Protein AF-0000000083110246 (afdb_homodimer)

Secondary structure (DSSP, 8-state):
--HHHHHHHHHHHHHHTSPPP---S-HHHHIIIIIIIIIITT-SSS-HHHHHHHHHHHHHHHT-HHHHHHHHHHHHHTTSS-HHHHHHHHHHHHHHH-HHHHHHHHHHHHHHHHHHHHHHHTT----HHHHHHHHHHHHTTS--/--HHHHHHHHHHHHHHTSPPP---S-HHHHIIIIIIIIIITT-SSS-HHHHHHHHHHHHHHHT-HHHHHHHHHHHHHTTSS-HHHHHHHHHHHHHHH-HHHHHHHHHHHHHHHHHHHHHHHTT----HHHHHHHHHHHHTTS--

Radius of gyration: 20.62 Å; Cα contacts (8 Å, |Δi|>4): 348; chains: 2; bounding box: 47×60×45 Å

Solvent-accessible surface area (backbone atoms only — not comparable to full-atom values): 15568 Å² total; per-residue (Å²): 130,56,69,53,49,51,46,2,49,53,40,44,22,61,63,53,61,50,83,69,84,90,69,80,87,46,68,64,48,43,44,44,33,35,44,48,22,32,44,56,71,59,42,80,81,60,52,73,56,56,51,48,48,38,49,49,37,46,32,36,71,73,63,40,57,70,61,40,34,55,50,50,49,12,31,46,72,65,65,64,44,50,73,68,40,52,48,49,48,19,58,57,40,21,78,77,64,33,62,72,37,14,48,48,45,40,49,32,51,50,52,46,52,50,53,51,50,54,30,49,74,68,73,39,70,81,60,60,66,61,50,44,50,54,53,46,46,70,64,39,88,63,78,120,130,56,69,53,48,51,47,2,49,52,40,43,20,62,62,52,62,49,84,69,84,88,69,82,87,46,68,64,48,42,44,43,32,35,44,48,22,32,45,55,70,58,42,80,82,60,53,72,55,56,52,50,48,40,50,51,36,47,32,36,71,73,61,39,56,69,61,37,33,55,52,49,48,10,32,47,72,66,66,65,42,48,73,68,39,52,49,48,47,19,58,56,40,22,78,76,64,33,61,73,37,14,49,48,46,39,49,33,51,50,53,44,50,50,53,51,51,54,30,50,73,69,72,39,69,82,61,59,66,63,52,43,50,54,54,46,48,69,63,38,88,63,80,122

Sequence (288 aa):
MDELRRKGLEKMNEVYGWEMPNTEGDPYFDLTVDHLFGTIWSRPGLSMRDKRIMTLTAVTAVGNRDLAEIQINAALLNGELTETELKEMAVFLTHYLGFPLGSALNGAVDAVVAKRRKAAAKNAGEDKKANVEAALKMHSGGDRMDELRRKGLEKMNEVYGWEMPNTEGDPYFDLTVDHLFGTIWSRPGLSMRDKRIMTLTAVTAVGNRDLAEIQINAALLNGELTETELKEMAVFLTHYLGFPLGSALNGAVDAVVAKRRKAAAKNAGEDKKANVEAALKMHSGGDR

Organism: NCBI:txid185642

Foldseek 3Di:
DDPLLVQLQVQVCLQQVAHADDDPDPVLVCCNRRPVRSPVVPDDDDDSLRVLLVVLLVCLLVQPLLVLLSNLLSCVNNVSDDLVRQLVSLVVSCVVRNDVSSVSSNVSSVVNVVVCVVCVVVVHDDPNVVSNVSVCCVSPVNDD/DDPLLVQLQVQVCLQQVAHADDDPDPVLVCCNRRPVRSPVVPDDDDDSLRVLLVVLLVCLLVQPLLVLLSNLLSCVNNVSDDLVRQLVSLVVSCVVRNDVSSVSSNVSSVVNVVVCVVCVVVVHDDPNVVSNVSVCCVSPPNDD

InterPro domains:
  IPR003779 Alkyl hydroperoxide reductase AhpD/CMD-like [PF02627] (28-102)
  IPR029032 AhpD-like [G3DSA:1.20.1290.10] (3-121)
  IPR029032 AhpD-like [SSF69118] (3-112)
  IPR052512 4-carboxymuconolactone decarboxylase/NDH-1 regulator [PTHR33570] (2-120)

Structure (m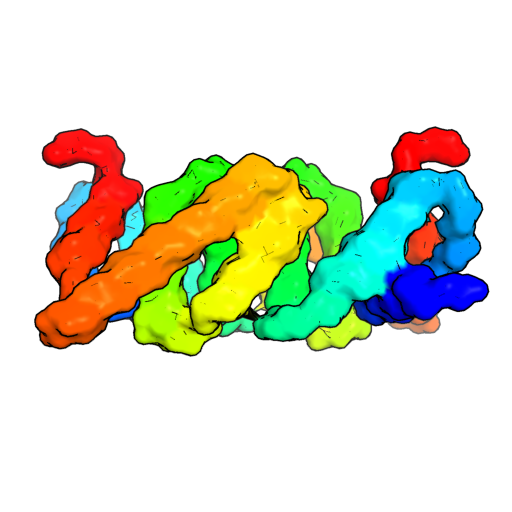mCIF, N/CA/C/O backbone):
data_AF-0000000083110246-model_v1
#
loop_
_entity.id
_entity.type
_entity.pdbx_description
1 polymer '4-carboxymuconolactone decarboxylase'
#
loop_
_atom_site.group_PDB
_atom_site.id
_atom_site.type_symbol
_atom_site.label_atom_id
_atom_site.label_alt_id
_atom_site.label_comp_id
_atom_site.label_asym_id
_atom_site.label_entity_id
_atom_site.label_seq_id
_atom_site.pdbx_PDB_ins_code
_atom_site.Cartn_x
_atom_site.Cartn_y
_atom_site.Cartn_z
_atom_site.occupancy
_atom_site.B_iso_or_equiv
_atom_site.auth_seq_id
_atom_site.auth_comp_id
_atom_site.auth_asym_id
_atom_site.auth_atom_id
_atom_site.pdbx_PDB_model_num
ATOM 1 N N . MET A 1 1 ? 15.859 28.078 11.945 1 82.5 1 MET A N 1
ATOM 2 C CA . MET A 1 1 ? 15.359 26.719 11.711 1 82.5 1 MET A CA 1
ATOM 3 C C . MET A 1 1 ? 16.375 25.891 10.922 1 82.5 1 MET A C 1
ATOM 5 O O . MET A 1 1 ? 16.969 26.375 9.961 1 82.5 1 MET A O 1
ATOM 9 N N . ASP A 1 2 ? 16.719 24.75 11.477 1 89.94 2 ASP A N 1
ATOM 10 C CA . ASP A 1 2 ? 17.703 23.922 10.781 1 89.94 2 ASP A CA 1
ATOM 11 C C . ASP A 1 2 ? 17.125 23.391 9.469 1 89.94 2 ASP A C 1
ATOM 13 O O . ASP A 1 2 ? 15.914 23.391 9.266 1 89.94 2 ASP A O 1
ATOM 17 N N . GLU A 1 3 ? 18 23.156 8.57 1 96.19 3 GLU A N 1
ATOM 18 C CA . GLU A 1 3 ? 17.641 22.75 7.215 1 96.19 3 GLU A CA 1
ATOM 19 C C . GLU A 1 3 ? 16.75 21.516 7.227 1 96.19 3 GLU A C 1
ATOM 21 O O . GLU A 1 3 ? 15.82 21.406 6.418 1 96.19 3 GLU A O 1
ATOM 26 N N . LEU A 1 4 ? 17.031 20.578 8.055 1 97.06 4 LEU A N 1
ATOM 27 C CA . LEU A 1 4 ? 16.234 19.375 8.156 1 97.06 4 LEU A CA 1
ATOM 28 C C . LEU A 1 4 ? 14.805 19.719 8.586 1 97.06 4 LEU A C 1
ATOM 30 O O . LEU A 1 4 ? 13.844 19.141 8.07 1 97.06 4 LEU A O 1
ATOM 34 N N . ARG A 1 5 ? 14.656 20.594 9.562 1 96.94 5 ARG A N 1
ATOM 35 C CA . ARG A 1 5 ? 13.352 21.062 10.023 1 96.94 5 ARG A CA 1
ATOM 36 C C . ARG A 1 5 ? 12.578 21.719 8.883 1 96.94 5 ARG A C 1
ATOM 38 O O . ARG A 1 5 ? 11.391 21.453 8.688 1 96.94 5 ARG A O 1
ATOM 45 N N . ARG A 1 6 ? 13.234 22.562 8.172 1 96.94 6 ARG A N 1
ATOM 46 C CA . ARG A 1 6 ? 12.609 23.25 7.047 1 96.94 6 ARG A CA 1
ATOM 47 C C . ARG A 1 6 ? 12.141 22.25 5.996 1 96.94 6 ARG A C 1
ATOM 49 O O . ARG A 1 6 ? 11.008 22.312 5.516 1 96.94 6 ARG A O 1
ATOM 56 N N . LYS A 1 7 ? 13 21.344 5.68 1 97.88 7 LYS A N 1
ATOM 57 C CA . LYS A 1 7 ? 12.68 20.297 4.707 1 97.88 7 LYS A CA 1
ATOM 58 C C . LYS A 1 7 ? 11.508 19.453 5.188 1 97.88 7 LYS A C 1
ATOM 60 O O . LYS A 1 7 ? 10.625 19.094 4.402 1 97.88 7 LYS A O 1
ATOM 65 N N . GLY A 1 8 ? 11.555 19.172 6.434 1 98.06 8 GLY A N 1
ATOM 66 C CA . GLY A 1 8 ? 10.492 18.375 7.023 1 98.06 8 GLY A CA 1
ATOM 67 C C . GLY A 1 8 ? 9.141 19.047 6.977 1 98.06 8 GLY A C 1
ATOM 68 O O . GLY A 1 8 ? 8.133 18.422 6.625 1 98.06 8 GLY A O 1
ATOM 69 N N . LEU A 1 9 ? 9.141 20.266 7.312 1 97.12 9 LEU A N 1
ATOM 70 C CA . LEU A 1 9 ? 7.891 21.031 7.277 1 97.12 9 LEU A CA 1
ATOM 71 C C . LEU A 1 9 ? 7.379 21.156 5.848 1 97.12 9 LEU A C 1
ATOM 73 O O . LEU A 1 9 ? 6.176 21.062 5.605 1 97.12 9 LEU A O 1
ATOM 77 N N . GLU A 1 10 ? 8.242 21.453 4.934 1 97.81 10 GLU A N 1
ATOM 78 C CA . GLU A 1 10 ? 7.859 21.562 3.529 1 97.81 10 GLU A CA 1
ATOM 79 C C . GLU A 1 10 ? 7.246 20.25 3.025 1 97.81 10 GLU A C 1
ATOM 81 O O . GLU A 1 10 ? 6.215 20.266 2.352 1 97.81 10 GLU A O 1
ATOM 86 N N . LYS A 1 11 ? 7.867 19.156 3.365 1 98.44 11 LYS A N 1
ATOM 87 C CA . LYS A 1 11 ? 7.359 17.859 2.936 1 98.44 11 LYS A CA 1
ATOM 88 C C . LYS A 1 11 ? 6.035 17.531 3.615 1 98.44 11 LYS A C 1
ATOM 90 O O . LYS A 1 11 ? 5.117 17.016 2.979 1 98.44 11 LYS A O 1
ATOM 95 N N . MET A 1 12 ? 6 17.828 4.863 1 97.62 12 MET A N 1
ATOM 96 C CA . MET A 1 12 ? 4.75 17.625 5.59 1 97.62 12 MET A CA 1
ATOM 97 C C . MET A 1 12 ? 3.609 18.391 4.941 1 97.62 12 MET A C 1
ATOM 99 O O . MET A 1 12 ? 2.521 17.859 4.73 1 97.62 12 MET A O 1
ATOM 103 N N . ASN A 1 13 ? 3.854 19.609 4.59 1 97.06 13 ASN A N 1
ATOM 104 C CA . ASN A 1 13 ? 2.859 20.438 3.912 1 97.06 13 ASN A CA 1
ATOM 105 C C . ASN A 1 13 ? 2.479 19.859 2.555 1 97.06 13 ASN A C 1
ATOM 107 O O . ASN A 1 13 ? 1.307 19.875 2.172 1 97.06 13 ASN A O 1
ATOM 111 N N . GLU A 1 14 ? 3.436 19.359 1.896 1 97.5 14 GLU A N 1
ATOM 112 C CA . GLU A 1 14 ? 3.184 18.719 0.608 1 97.5 14 GLU A CA 1
ATOM 113 C C . GLU A 1 14 ? 2.299 17.484 0.768 1 97.5 14 GLU A C 1
ATOM 115 O O . GLU A 1 14 ? 1.339 17.312 0.015 1 97.5 14 GLU A O 1
ATOM 120 N N . VAL A 1 15 ? 2.592 16.656 1.723 1 97.88 15 VAL A N 1
ATOM 121 C CA . VAL A 1 15 ? 1.885 15.398 1.942 1 97.88 15 VAL A CA 1
ATOM 122 C C . VAL A 1 15 ? 0.438 15.68 2.342 1 97.88 15 VAL A C 1
ATOM 124 O O . VAL A 1 15 ? -0.488 15.031 1.849 1 97.88 15 VAL A O 1
ATOM 127 N N . TYR A 1 16 ? 0.22 16.609 3.154 1 96 16 TYR A N 1
ATOM 128 C CA . TYR A 1 16 ? -1.124 16.891 3.646 1 96 16 TYR A CA 1
ATOM 129 C C . TYR A 1 16 ? -1.876 17.812 2.688 1 96 16 TYR A C 1
ATOM 131 O O . TYR A 1 16 ? -3.102 17.719 2.576 1 96 16 TYR A O 1
ATOM 139 N N . GLY A 1 17 ? -1.114 18.75 1.975 1 93.25 17 GLY A N 1
ATOM 140 C CA . GLY A 1 17 ? -1.747 19.688 1.056 1 93.25 17 GLY A CA 1
ATOM 141 C C . GLY A 1 17 ? -2.145 20.984 1.713 1 93.25 17 GLY A C 1
ATOM 142 O O . GLY A 1 17 ? -2.902 21.766 1.138 1 93.25 17 GLY A O 1
ATOM 143 N N . TRP A 1 18 ? -1.83 21.234 2.973 1 90.88 18 TRP A N 1
ATOM 144 C CA . TRP A 1 18 ? -2.051 22.469 3.705 1 90.88 18 TRP A CA 1
ATOM 145 C C . TRP A 1 18 ? -0.864 22.781 4.609 1 90.88 18 TRP A C 1
ATOM 147 O O . TRP A 1 18 ? 0.002 21.938 4.828 1 90.88 18 TRP A O 1
ATOM 157 N N . GLU A 1 19 ? -0.854 23.984 5.121 1 92.44 19 GLU A N 1
ATOM 158 C CA . GLU A 1 19 ? 0.287 24.438 5.906 1 92.44 19 GLU A CA 1
ATOM 159 C C . GLU A 1 19 ? 0.132 24.078 7.379 1 92.44 19 GLU A C 1
ATOM 161 O O . GLU A 1 19 ? -0.849 24.453 8.023 1 92.44 19 GLU A O 1
ATOM 166 N N . MET A 1 20 ? 1.182 23.375 7.844 1 91.19 20 MET A N 1
ATOM 167 C CA . MET A 1 20 ? 1.23 23 9.258 1 91.19 20 MET A CA 1
ATOM 168 C C . MET A 1 20 ? 2.061 24.016 10.055 1 91.19 20 MET A C 1
ATOM 170 O O . MET A 1 20 ? 3.088 24.484 9.57 1 91.19 20 MET A O 1
ATOM 174 N N . PRO A 1 21 ? 1.562 24.312 11.25 1 90.62 21 PRO A N 1
ATOM 175 C CA . PRO A 1 21 ? 2.4 25.172 12.086 1 90.62 21 PRO A CA 1
ATOM 176 C C . PRO A 1 21 ? 3.676 24.484 12.555 1 90.62 21 PRO A C 1
ATOM 178 O O . PRO A 1 21 ? 3.695 23.25 12.711 1 90.62 21 PRO A O 1
ATOM 181 N N . ASN A 1 22 ? 4.73 25.312 12.711 1 91.69 22 ASN A N 1
ATOM 182 C CA . ASN A 1 22 ? 5.965 24.766 13.273 1 91.69 22 ASN A CA 1
ATOM 183 C C . ASN A 1 22 ? 5.953 24.812 14.797 1 91.69 22 ASN A C 1
ATOM 185 O O . ASN A 1 22 ? 5.98 25.906 15.391 1 91.69 22 ASN A O 1
ATOM 189 N N . THR A 1 23 ? 5.777 23.797 15.469 1 85.62 23 THR A N 1
ATOM 190 C CA . THR A 1 23 ? 5.906 23.672 16.922 1 85.62 23 THR A CA 1
ATOM 191 C C . THR A 1 23 ? 7.215 22.984 17.297 1 85.62 23 THR A C 1
ATOM 193 O O . THR A 1 23 ? 7.488 21.875 16.828 1 85.62 23 THR A O 1
ATOM 196 N N . GLU A 1 24 ? 8.008 23.656 17.969 1 88.44 24 GLU A N 1
ATOM 197 C CA . GLU A 1 24 ? 9.289 23.078 18.375 1 88.44 24 GLU A CA 1
ATOM 198 C C . GLU A 1 24 ? 9.305 22.766 19.875 1 88.44 24 GLU A C 1
ATOM 200 O O . GLU A 1 24 ? 8.602 23.422 20.656 1 88.44 24 GLU A O 1
ATOM 205 N N . GLY A 1 25 ? 10.102 21.703 20.219 1 89 25 GLY A N 1
ATOM 206 C CA . GLY A 1 25 ? 10.297 21.391 21.625 1 89 25 GLY A CA 1
ATOM 207 C C . GLY A 1 25 ? 9.508 20.172 22.062 1 89 25 GLY A C 1
ATOM 208 O O . GLY A 1 25 ? 9.789 19.594 23.125 1 89 25 GLY A O 1
ATOM 209 N N . ASP A 1 26 ? 8.5 19.766 21.359 1 91 26 ASP A N 1
ATOM 210 C CA . ASP A 1 26 ? 7.836 18.484 21.594 1 91 26 ASP A CA 1
ATOM 211 C C . ASP A 1 26 ? 8.578 17.344 20.906 1 91 26 ASP A C 1
ATOM 213 O O . ASP A 1 26 ? 8.664 17.297 19.688 1 91 26 ASP A O 1
ATOM 217 N N . PRO A 1 27 ? 9.086 16.422 21.656 1 94.12 27 PRO A N 1
ATOM 218 C CA . PRO A 1 27 ? 9.953 15.406 21.062 1 94.12 27 PRO A CA 1
ATOM 219 C C . PRO A 1 27 ? 9.258 14.578 19.984 1 94.12 27 PRO A C 1
ATOM 221 O O . PRO A 1 27 ? 9.883 14.18 19 1 94.12 27 PRO A O 1
ATOM 224 N N . TYR A 1 28 ? 8.031 14.289 20.234 1 94.31 28 TYR A N 1
ATOM 225 C CA . TYR A 1 28 ? 7.316 13.484 19.25 1 94.31 28 TYR A CA 1
ATOM 226 C C . TYR A 1 28 ? 7.074 14.273 17.969 1 94.31 28 TYR A C 1
ATOM 228 O O . TYR A 1 28 ? 7.23 13.742 16.859 1 94.31 28 TYR A O 1
ATOM 236 N N . PHE A 1 29 ? 6.645 15.469 18.078 1 93.62 29 PHE A N 1
ATOM 237 C CA . PHE A 1 29 ? 6.449 16.297 16.891 1 93.62 29 PHE A CA 1
ATOM 238 C C . PHE A 1 29 ? 7.773 16.547 16.172 1 93.62 29 PHE A C 1
ATOM 240 O O . PHE A 1 29 ? 7.828 16.547 14.945 1 93.62 29 PHE A O 1
ATOM 247 N N . ASP A 1 30 ? 8.805 16.703 16.953 1 94.88 30 ASP A N 1
ATOM 248 C CA . ASP A 1 30 ? 10.125 16.875 16.375 1 94.88 30 ASP A CA 1
ATOM 249 C C . ASP A 1 30 ? 10.523 15.656 15.555 1 94.88 30 ASP A C 1
ATOM 251 O O . ASP A 1 30 ? 11.023 15.781 14.43 1 94.88 30 ASP A O 1
ATOM 255 N N . LEU A 1 31 ? 10.273 14.555 16.125 1 96.38 31 LEU A N 1
ATOM 256 C CA . LEU A 1 31 ? 10.547 13.297 15.43 1 96.38 31 LEU A CA 1
ATOM 257 C C . LEU A 1 31 ? 9.719 13.203 14.156 1 96.38 31 LEU A C 1
ATOM 259 O O . LEU A 1 31 ? 10.219 12.773 13.109 1 96.38 31 LEU A O 1
ATOM 263 N N . THR A 1 32 ? 8.492 13.57 14.227 1 96.81 32 THR A N 1
ATOM 264 C CA . THR A 1 32 ? 7.582 13.508 13.094 1 96.81 32 THR A CA 1
ATOM 265 C C . THR A 1 32 ? 8.07 14.391 11.953 1 96.81 32 THR A C 1
ATOM 267 O O . THR A 1 32 ? 8.25 13.922 10.828 1 96.81 32 THR A O 1
ATOM 270 N N . VAL A 1 33 ? 8.359 15.609 12.258 1 96.88 33 VAL A N 1
ATOM 271 C CA . VAL A 1 33 ? 8.711 16.562 11.211 1 96.88 33 VAL A CA 1
ATOM 272 C C . VAL A 1 33 ? 10.109 16.25 10.672 1 96.88 33 VAL A C 1
ATOM 274 O O . VAL A 1 33 ? 10.289 16.078 9.469 1 96.88 33 VAL A O 1
ATOM 277 N N . ASP A 1 34 ? 11.031 16.109 11.57 1 97.62 34 ASP A N 1
ATOM 278 C CA . ASP A 1 34 ? 12.422 16 11.148 1 97.62 34 ASP A CA 1
ATOM 279 C C . ASP A 1 34 ? 12.695 14.641 10.516 1 97.62 34 ASP A C 1
ATOM 281 O O . ASP A 1 34 ? 13.266 14.562 9.43 1 97.62 34 ASP A O 1
ATOM 285 N N . HIS A 1 35 ? 12.258 13.656 11.18 1 98.19 35 HIS A N 1
ATOM 286 C CA . HIS A 1 35 ? 12.609 12.312 10.719 1 98.19 35 HIS A CA 1
ATOM 287 C C . HIS A 1 35 ? 11.57 11.781 9.742 1 98.19 35 HIS A C 1
ATOM 289 O O . HIS A 1 35 ? 11.891 11.453 8.602 1 98.19 35 HIS A O 1
ATOM 295 N N . LEU A 1 36 ? 10.336 11.672 10.125 1 98.38 36 LEU A N 1
ATOM 296 C CA . LEU A 1 36 ? 9.328 11.031 9.281 1 98.38 36 LEU A CA 1
ATOM 297 C C . LEU A 1 36 ? 9.164 11.789 7.961 1 98.38 36 LEU A C 1
ATOM 299 O O . LEU A 1 36 ? 9.242 11.188 6.887 1 98.38 36 LEU A O 1
ATOM 303 N N . PHE A 1 37 ? 9.016 13.086 8.086 1 98.38 37 PHE A N 1
ATOM 304 C CA . PHE A 1 37 ? 8.781 13.828 6.852 1 98.38 37 PHE A CA 1
ATOM 305 C C . PHE A 1 37 ? 10.094 14.297 6.242 1 98.38 37 PHE A C 1
ATOM 307 O O . PHE A 1 37 ? 10.305 14.18 5.035 1 98.38 37 PHE A O 1
ATOM 314 N N . GLY A 1 38 ? 11.008 14.805 7.027 1 98.44 38 GLY A N 1
ATOM 315 C CA . GLY A 1 38 ? 12.25 15.359 6.523 1 98.44 38 GLY A CA 1
ATOM 316 C C . GLY A 1 38 ? 13.18 14.312 5.941 1 98.44 38 GLY A C 1
ATOM 317 O O . GLY A 1 38 ? 13.961 14.602 5.031 1 98.44 38 GLY A O 1
ATOM 318 N N . THR A 1 39 ? 13.086 13.102 6.445 1 98.56 39 THR A N 1
ATOM 319 C CA . THR A 1 39 ? 14.008 12.055 6.008 1 98.56 39 THR A CA 1
ATOM 320 C C . THR A 1 39 ? 13.258 10.961 5.246 1 98.56 39 THR A C 1
ATOM 322 O O . THR A 1 39 ? 13.57 10.68 4.086 1 98.56 39 THR A O 1
ATOM 325 N N . ILE A 1 40 ? 12.227 10.469 5.754 1 98.81 40 ILE A N 1
ATOM 326 C CA . ILE A 1 40 ? 11.617 9.258 5.219 1 98.81 40 ILE A CA 1
ATOM 327 C C . ILE A 1 40 ? 10.75 9.609 4.012 1 98.81 40 ILE A C 1
ATOM 329 O O . ILE A 1 40 ? 10.945 9.078 2.92 1 98.81 40 ILE A O 1
ATOM 333 N N . TRP A 1 41 ? 9.82 10.477 4.195 1 98.75 41 TRP A N 1
ATOM 334 C CA . TRP A 1 41 ? 8.953 10.867 3.092 1 98.75 41 TRP A CA 1
ATOM 335 C C . TRP A 1 41 ? 9.75 11.555 1.989 1 98.75 41 TRP A C 1
ATOM 337 O O . TRP A 1 41 ? 9.312 11.602 0.836 1 98.75 41 TRP A O 1
ATOM 347 N N . SER A 1 42 ? 10.891 12.07 2.32 1 98.56 42 SER A N 1
ATOM 348 C CA . SER A 1 42 ? 11.703 12.844 1.379 1 98.56 42 SER A CA 1
ATOM 349 C C . SER A 1 42 ? 12.719 11.953 0.67 1 98.56 42 SER A C 1
ATOM 351 O O . SER A 1 42 ? 13.422 12.406 -0.231 1 98.56 42 SER A O 1
ATOM 353 N N . ARG A 1 43 ? 12.805 10.727 1.042 1 98.38 43 ARG A N 1
ATOM 354 C CA . ARG A 1 43 ? 13.727 9.812 0.369 1 98.38 43 ARG A CA 1
ATOM 355 C C . ARG A 1 43 ? 13.344 9.633 -1.097 1 98.38 43 ARG A C 1
ATOM 357 O O . ARG A 1 43 ? 12.164 9.555 -1.432 1 98.38 43 ARG A O 1
ATOM 364 N N . PRO A 1 44 ? 14.352 9.531 -1.915 1 97.75 44 PRO A N 1
ATOM 365 C CA . PRO A 1 44 ? 14.055 9.258 -3.322 1 97.75 44 PRO A CA 1
ATOM 366 C C . PRO A 1 44 ? 13.703 7.789 -3.574 1 97.75 44 PRO A C 1
ATOM 368 O O . PRO A 1 44 ? 13.82 6.957 -2.67 1 97.75 44 PRO A O 1
ATOM 371 N N . GLY A 1 45 ? 13.242 7.449 -4.82 1 97.5 45 GLY A N 1
ATOM 372 C CA . GLY A 1 45 ? 13.016 6.062 -5.207 1 97.5 45 GLY A CA 1
ATOM 373 C C . GLY A 1 45 ? 11.555 5.738 -5.43 1 97.5 45 GLY A C 1
ATOM 374 O O . GLY A 1 45 ? 11.203 5.039 -6.383 1 97.5 45 GLY A O 1
ATOM 375 N N . LEU A 1 46 ? 10.719 6.172 -4.465 1 98.44 46 LEU A N 1
ATOM 376 C CA . LEU A 1 46 ? 9.281 5.969 -4.59 1 98.44 46 LEU A CA 1
ATOM 377 C C . LEU A 1 46 ? 8.562 7.297 -4.824 1 98.44 46 LEU A C 1
ATOM 379 O O . LEU A 1 46 ? 8.938 8.32 -4.246 1 98.44 46 LEU A O 1
ATOM 383 N N . SER A 1 47 ? 7.555 7.25 -5.629 1 98.12 47 SER A N 1
ATOM 384 C CA . SER A 1 47 ? 6.777 8.453 -5.902 1 98.12 47 SER A CA 1
ATOM 385 C C . SER A 1 47 ? 5.871 8.805 -4.727 1 98.12 47 SER A C 1
ATOM 387 O O . SER A 1 47 ? 5.641 7.977 -3.846 1 98.12 47 SER A O 1
ATOM 389 N N . MET A 1 48 ? 5.367 10.008 -4.758 1 97.94 48 MET A N 1
ATOM 390 C CA . MET A 1 48 ? 4.375 10.438 -3.773 1 97.94 48 MET A CA 1
ATOM 391 C C . MET A 1 48 ? 3.162 9.508 -3.791 1 97.94 48 MET A C 1
ATOM 393 O O . MET A 1 48 ? 2.639 9.148 -2.736 1 97.94 48 MET A O 1
ATOM 397 N N . ARG A 1 49 ? 2.762 9.133 -4.945 1 98.44 49 ARG A N 1
ATOM 398 C CA . ARG A 1 49 ? 1.603 8.258 -5.07 1 98.44 49 ARG A CA 1
ATOM 399 C C . ARG A 1 49 ? 1.885 6.883 -4.469 1 98.44 49 ARG A C 1
ATOM 401 O O . ARG A 1 49 ? 1.033 6.312 -3.785 1 98.44 49 ARG A O 1
ATOM 408 N N . ASP A 1 50 ? 3.086 6.32 -4.691 1 98.62 50 ASP A N 1
ATOM 409 C CA . ASP A 1 50 ? 3.475 5.055 -4.078 1 98.62 50 ASP A CA 1
ATOM 410 C C . ASP A 1 50 ? 3.359 5.121 -2.557 1 98.62 50 ASP A C 1
ATOM 412 O O . ASP A 1 50 ? 2.766 4.238 -1.933 1 98.62 50 ASP A O 1
ATOM 416 N N . LYS A 1 51 ? 3.922 6.176 -2.07 1 98.88 51 LYS A N 1
ATOM 417 C CA . LYS A 1 51 ? 3.947 6.355 -0.623 1 98.88 51 LYS A CA 1
ATOM 418 C C . LYS A 1 51 ? 2.539 6.559 -0.07 1 98.88 51 LYS A C 1
ATOM 420 O O . LYS A 1 51 ? 2.207 6.051 1.003 1 98.88 51 LYS A O 1
ATOM 425 N N . ARG A 1 52 ? 1.704 7.258 -0.789 1 98.94 52 ARG A N 1
ATOM 426 C CA . ARG A 1 52 ? 0.314 7.457 -0.391 1 98.94 52 ARG A CA 1
ATOM 427 C C . ARG A 1 52 ? -0.439 6.129 -0.353 1 98.94 52 ARG A C 1
ATOM 429 O O . ARG A 1 52 ? -1.148 5.84 0.613 1 98.94 52 ARG A O 1
ATOM 436 N N . ILE A 1 53 ? -0.222 5.324 -1.366 1 98.94 53 ILE A N 1
ATOM 437 C CA . ILE A 1 53 ? -0.89 4.027 -1.433 1 98.94 53 ILE A CA 1
ATOM 438 C C . ILE A 1 53 ? -0.428 3.148 -0.273 1 98.94 53 ILE A C 1
ATOM 440 O O . ILE A 1 53 ? -1.246 2.51 0.394 1 98.94 53 ILE A O 1
ATOM 444 N N . MET A 1 54 ? 0.875 3.143 0.005 1 98.94 54 MET A N 1
ATOM 445 C CA . MET A 1 54 ? 1.396 2.367 1.128 1 98.94 54 MET A CA 1
ATOM 446 C C . MET A 1 54 ? 0.825 2.873 2.449 1 98.94 54 MET A C 1
ATOM 448 O O . MET A 1 54 ? 0.436 2.078 3.307 1 98.94 54 MET A O 1
ATOM 452 N N . THR A 1 55 ? 0.767 4.199 2.65 1 98.88 55 THR A N 1
ATOM 453 C CA . THR A 1 55 ? 0.262 4.793 3.883 1 98.88 55 THR A CA 1
ATOM 454 C C . THR A 1 55 ? -1.198 4.41 4.109 1 98.88 55 THR A C 1
ATOM 456 O O . THR A 1 55 ? -1.56 3.93 5.188 1 98.88 55 THR A O 1
ATOM 459 N N . LEU A 1 56 ? -1.998 4.523 3.064 1 98.94 56 LEU A N 1
ATOM 460 C CA . LEU A 1 56 ? -3.416 4.203 3.191 1 98.94 56 LEU A CA 1
ATOM 461 C C . LEU A 1 56 ? -3.615 2.713 3.453 1 98.94 56 LEU A C 1
ATOM 463 O O . LEU A 1 56 ? -4.477 2.328 4.246 1 98.94 56 LEU A O 1
ATOM 467 N N . THR A 1 57 ? -2.828 1.905 2.805 1 98.94 57 THR A N 1
ATOM 468 C CA . THR A 1 57 ? -2.918 0.464 3.012 1 98.94 57 THR A CA 1
ATOM 469 C C . THR A 1 57 ? -2.51 0.097 4.438 1 98.94 57 THR A C 1
ATOM 471 O O . THR A 1 57 ? -3.211 -0.658 5.113 1 98.94 57 THR A O 1
ATOM 474 N N . ALA A 1 58 ? -1.388 0.658 4.934 1 98.88 58 ALA A N 1
ATOM 475 C CA . ALA A 1 58 ? -0.901 0.373 6.281 1 98.88 58 ALA A CA 1
ATOM 476 C C . ALA A 1 58 ? -1.888 0.864 7.336 1 98.88 58 ALA A C 1
ATOM 478 O O . ALA A 1 58 ? -2.176 0.155 8.305 1 98.88 58 ALA A O 1
ATOM 479 N N . VAL A 1 59 ? -2.402 2.049 7.121 1 98.38 59 VAL A N 1
ATOM 480 C CA . VAL A 1 59 ? -3.346 2.65 8.062 1 98.38 59 VAL A CA 1
ATOM 481 C C . VAL A 1 59 ? -4.625 1.82 8.109 1 98.38 59 VAL A C 1
ATOM 483 O O . VAL A 1 59 ? -5.219 1.641 9.18 1 98.38 59 VAL A O 1
ATOM 486 N N . THR A 1 60 ? -5.047 1.324 6.988 1 98.81 60 THR A N 1
ATOM 487 C CA . THR A 1 60 ? -6.195 0.427 6.938 1 98.81 60 THR A CA 1
ATOM 488 C C . THR A 1 60 ? -5.91 -0.864 7.695 1 98.81 60 THR A C 1
ATOM 490 O O . THR A 1 60 ? -6.734 -1.321 8.492 1 98.81 60 THR A O 1
ATOM 493 N N . ALA A 1 61 ? -4.77 -1.387 7.523 1 98.81 61 ALA A N 1
ATOM 494 C CA . ALA A 1 61 ? -4.402 -2.662 8.133 1 98.81 61 ALA A CA 1
ATOM 495 C C . ALA A 1 61 ? -4.379 -2.557 9.656 1 98.81 61 ALA A C 1
ATOM 497 O O . ALA A 1 61 ? -4.711 -3.516 10.359 1 98.81 61 ALA A O 1
ATOM 498 N N . VAL A 1 62 ? -4.039 -1.398 10.195 1 97.94 62 VAL A N 1
ATOM 499 C CA . VAL A 1 62 ? -3.943 -1.262 11.641 1 97.94 62 VAL A CA 1
ATOM 500 C C . VAL A 1 62 ? -5.262 -0.733 12.203 1 97.94 62 VAL A C 1
ATOM 502 O O . VAL A 1 62 ? -5.422 -0.604 13.414 1 97.94 62 VAL A O 1
ATOM 505 N N . GLY A 1 63 ? -6.176 -0.347 11.312 1 98.19 63 GLY A N 1
ATOM 506 C CA . GLY A 1 63 ? -7.527 0.015 11.719 1 98.19 63 GLY A CA 1
ATOM 507 C C . GLY A 1 63 ? -7.637 1.438 12.227 1 98.19 63 GLY A C 1
ATOM 508 O O . GLY A 1 63 ? -8.453 1.729 13.102 1 98.19 63 GLY A O 1
ATOM 509 N N . ASN A 1 64 ? -6.805 2.316 11.758 1 96.81 64 ASN A N 1
ATOM 510 C CA . ASN A 1 64 ? -6.844 3.717 12.172 1 96.81 64 ASN A CA 1
ATOM 511 C C . ASN A 1 64 ? -7.688 4.559 11.219 1 96.81 64 ASN A C 1
ATOM 513 O O . ASN A 1 64 ? -7.156 5.188 10.305 1 96.81 64 ASN A O 1
ATOM 517 N N . ARG A 1 65 ? -8.922 4.684 11.453 1 96.12 65 ARG A N 1
ATOM 518 C CA . ARG A 1 65 ? -9.859 5.34 10.547 1 96.12 65 ARG A CA 1
ATOM 519 C C . ARG A 1 65 ? -9.609 6.844 10.5 1 96.12 65 ARG A C 1
ATOM 521 O O . ARG A 1 65 ? -9.727 7.465 9.445 1 96.12 65 ARG A O 1
ATOM 528 N N . ASP A 1 66 ? -9.312 7.41 11.648 1 95.31 66 ASP A N 1
ATOM 529 C CA . ASP A 1 66 ? -9.078 8.852 11.688 1 95.31 66 ASP A CA 1
ATOM 530 C C . ASP A 1 66 ? -7.93 9.25 10.773 1 95.31 66 ASP A C 1
ATOM 532 O O . ASP A 1 66 ? -8.055 10.188 9.984 1 95.31 66 ASP A O 1
ATOM 536 N N . LEU A 1 67 ? -6.844 8.523 10.906 1 96.44 67 LEU A N 1
ATOM 537 C CA . LEU A 1 67 ? -5.707 8.82 10.039 1 96.44 67 LEU A CA 1
ATOM 538 C C . LEU A 1 67 ? -6.039 8.523 8.578 1 96.44 67 LEU A C 1
ATOM 540 O O . LEU A 1 67 ? -5.602 9.242 7.684 1 96.44 67 LEU A O 1
ATOM 544 N N . ALA A 1 68 ? -6.875 7.504 8.328 1 98.31 68 ALA A N 1
ATOM 545 C CA . ALA A 1 68 ? -7.312 7.223 6.965 1 98.31 68 ALA A CA 1
ATOM 546 C C . ALA A 1 68 ? -8.055 8.414 6.367 1 98.31 68 ALA A C 1
ATOM 548 O O . ALA A 1 68 ? -7.812 8.797 5.219 1 98.31 68 ALA A O 1
ATOM 549 N N . GLU A 1 69 ? -8.891 9.008 7.133 1 98.12 69 GLU A N 1
ATOM 550 C CA . GLU A 1 69 ? -9.664 10.141 6.625 1 98.12 69 GLU A CA 1
ATOM 551 C C . GLU A 1 69 ? -8.766 11.32 6.293 1 98.12 69 GLU A C 1
ATOM 553 O O . GLU A 1 69 ? -8.953 11.984 5.27 1 98.12 69 GLU A O 1
ATOM 558 N N . ILE A 1 70 ? -7.781 11.586 7.145 1 96.94 70 ILE A N 1
ATOM 559 C CA . ILE A 1 70 ? -6.84 12.672 6.902 1 96.94 70 ILE A CA 1
ATOM 560 C C . ILE A 1 70 ? -6.066 12.406 5.613 1 96.94 70 ILE A C 1
ATOM 562 O O . ILE A 1 70 ? -5.949 13.289 4.758 1 96.94 70 ILE A O 1
ATOM 566 N N . GLN A 1 71 ? -5.602 11.188 5.457 1 98.19 71 GLN A N 1
ATOM 567 C CA . GLN A 1 71 ? -4.773 10.844 4.305 1 98.19 71 GLN A CA 1
ATOM 568 C C . GLN A 1 71 ? -5.609 10.773 3.029 1 98.19 71 GLN A C 1
ATOM 570 O O . GLN A 1 71 ? -5.121 11.102 1.945 1 98.19 71 GLN A O 1
ATOM 575 N N . ILE A 1 72 ? -6.832 10.344 3.096 1 98.62 72 ILE A N 1
ATOM 576 C CA . ILE A 1 72 ? -7.738 10.352 1.954 1 98.62 72 ILE A CA 1
ATOM 577 C C . ILE A 1 72 ? -7.965 11.789 1.483 1 98.62 72 ILE A C 1
ATOM 579 O O . ILE A 1 72 ? -7.879 12.078 0.288 1 98.62 72 ILE A O 1
ATOM 583 N N . ASN A 1 73 ? -8.273 12.664 2.436 1 97.88 73 ASN A N 1
ATOM 584 C CA . ASN A 1 73 ? -8.477 14.062 2.098 1 97.88 73 ASN A CA 1
ATOM 585 C C . ASN A 1 73 ? -7.25 14.664 1.417 1 97.88 73 ASN A C 1
ATOM 587 O O . ASN A 1 73 ? -7.371 15.352 0.403 1 97.88 73 ASN A O 1
ATOM 591 N N . ALA A 1 74 ? -6.125 14.383 1.955 1 97.56 74 ALA A N 1
ATOM 592 C CA . ALA A 1 74 ? -4.871 14.875 1.394 1 97.56 74 ALA A CA 1
ATOM 593 C C . ALA A 1 74 ? -4.645 14.32 -0.011 1 97.56 74 ALA A C 1
ATOM 595 O O . ALA A 1 74 ? -4.246 15.055 -0.917 1 97.56 74 ALA A O 1
ATOM 596 N N . ALA A 1 75 ? -4.91 13.055 -0.224 1 98.31 75 ALA A N 1
ATOM 597 C CA . ALA A 1 75 ? -4.727 12.414 -1.525 1 98.31 75 ALA A CA 1
ATOM 598 C C . ALA A 1 75 ? -5.621 13.055 -2.582 1 98.31 75 ALA A C 1
ATOM 600 O O . ALA A 1 75 ? -5.195 13.273 -3.717 1 98.31 75 ALA A O 1
ATOM 601 N N . LEU A 1 76 ? -6.828 13.305 -2.199 1 97.94 76 LEU A N 1
ATOM 602 C CA . LE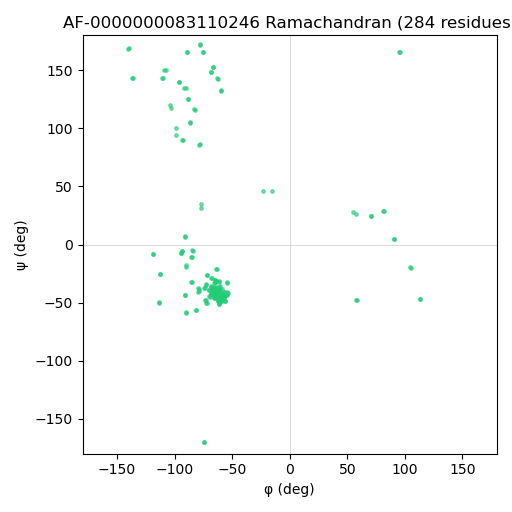U A 1 76 ? -7.77 13.953 -3.104 1 97.94 76 LEU A CA 1
ATOM 603 C C . LEU A 1 76 ? -7.328 15.375 -3.422 1 97.94 76 LEU A C 1
ATOM 605 O O . LEU A 1 76 ? -7.336 15.789 -4.582 1 97.94 76 LEU A O 1
ATOM 609 N N . LEU A 1 77 ? -6.941 16.094 -2.43 1 95.75 77 LEU A N 1
ATOM 610 C CA . LEU A 1 77 ? -6.52 17.484 -2.586 1 95.75 77 LEU A CA 1
ATOM 611 C C . LEU A 1 77 ? -5.305 17.594 -3.498 1 95.75 77 LEU A C 1
ATOM 613 O O . LEU A 1 77 ? -5.227 18.484 -4.344 1 95.75 77 LEU A O 1
ATOM 617 N N . ASN A 1 78 ? -4.414 16.672 -3.365 1 96.69 78 ASN A N 1
ATOM 618 C CA . ASN A 1 78 ? -3.168 16.672 -4.121 1 96.69 78 ASN A CA 1
ATOM 619 C C . ASN A 1 78 ? -3.338 16.047 -5.496 1 96.69 78 ASN A C 1
ATOM 621 O O . ASN A 1 78 ? -2.396 16 -6.289 1 96.69 78 ASN A O 1
ATOM 625 N N . GLY A 1 79 ? -4.5 15.508 -5.785 1 97.25 79 GLY A N 1
ATOM 626 C CA . GLY A 1 79 ? -4.773 14.891 -7.074 1 97.25 79 GLY A CA 1
ATOM 627 C C . GLY A 1 79 ? -4.027 13.586 -7.285 1 97.25 79 GLY A C 1
ATOM 628 O O . GLY A 1 79 ? -3.742 13.203 -8.422 1 97.25 79 GLY A O 1
ATOM 629 N N . GLU A 1 80 ? -3.656 12.93 -6.184 1 98.06 80 GLU A N 1
ATOM 630 C CA . GLU A 1 80 ? -2.895 11.688 -6.266 1 98.06 80 GLU A CA 1
ATOM 631 C C . GLU A 1 80 ? -3.803 10.508 -6.594 1 98.06 80 GLU A C 1
ATOM 633 O O . GLU A 1 80 ? -3.381 9.562 -7.262 1 98.06 80 GLU A O 1
ATOM 638 N N . LEU A 1 81 ? -4.973 10.531 -6.02 1 98.69 81 LEU A N 1
ATOM 639 C CA . LEU A 1 81 ? -5.984 9.492 -6.18 1 98.69 81 LEU A CA 1
ATOM 640 C C . LEU A 1 81 ? -7.363 10.109 -6.383 1 98.69 81 LEU A C 1
ATOM 642 O O . LEU A 1 81 ? -7.707 11.102 -5.742 1 98.69 81 LEU A O 1
ATOM 646 N N . THR A 1 82 ? -8.117 9.461 -7.215 1 98.69 82 THR A N 1
ATOM 647 C CA . THR A 1 82 ? -9.508 9.852 -7.391 1 98.69 82 THR A CA 1
ATOM 648 C C . THR A 1 82 ? -10.406 9.109 -6.406 1 98.69 82 THR A C 1
ATOM 650 O O . THR A 1 82 ? -9.984 8.125 -5.793 1 98.69 82 THR A O 1
ATOM 653 N N . GLU A 1 83 ? -11.609 9.633 -6.32 1 98.69 83 GLU A N 1
ATOM 654 C CA . GLU A 1 83 ? -12.609 8.922 -5.523 1 98.69 83 GLU A CA 1
ATOM 655 C C . GLU A 1 83 ? -12.766 7.48 -5.996 1 98.69 83 GLU A C 1
ATOM 657 O O . GLU A 1 83 ? -12.82 6.555 -5.18 1 98.69 83 GLU A O 1
ATOM 662 N N . THR A 1 84 ? -12.812 7.312 -7.266 1 98.75 84 THR A N 1
ATOM 663 C CA . THR A 1 84 ? -12.977 5.98 -7.836 1 98.75 84 THR A CA 1
ATOM 664 C C . THR A 1 84 ? -11.797 5.082 -7.461 1 98.75 84 THR A C 1
ATOM 666 O O . THR A 1 84 ? -11.992 3.928 -7.066 1 98.75 84 THR A O 1
ATOM 669 N N . GLU A 1 85 ? -10.633 5.574 -7.535 1 98.88 85 GLU A N 1
ATOM 670 C CA . GLU A 1 85 ? -9.453 4.797 -7.172 1 98.88 85 GLU A CA 1
ATOM 671 C C . GLU A 1 85 ? -9.461 4.438 -5.688 1 98.88 85 GLU A C 1
ATOM 673 O O . GLU A 1 85 ? -9.094 3.322 -5.312 1 98.88 85 GLU A O 1
ATOM 678 N N . LEU A 1 86 ? -9.875 5.355 -4.887 1 98.94 86 LEU A N 1
ATOM 679 C CA . LEU A 1 86 ? -9.945 5.109 -3.449 1 98.94 86 LEU A CA 1
ATOM 680 C C . LEU A 1 86 ? -10.969 4.027 -3.135 1 98.94 86 LEU A C 1
ATOM 682 O O . LEU A 1 86 ? -10.734 3.172 -2.275 1 98.94 86 LEU A O 1
ATOM 686 N N . LYS A 1 87 ? -12.078 4.027 -3.797 1 98.94 87 LYS A N 1
ATOM 687 C CA . LYS A 1 87 ? -13.086 2.986 -3.631 1 98.94 87 LYS A CA 1
ATOM 688 C C . LYS A 1 87 ? -12.562 1.634 -4.102 1 98.94 87 LYS A C 1
ATOM 690 O O . LYS A 1 87 ? -12.812 0.607 -3.469 1 98.94 87 LYS A O 1
ATOM 695 N N . GLU A 1 88 ? -11.852 1.671 -5.176 1 98.94 88 GLU A N 1
ATOM 696 C CA . GLU A 1 88 ? -11.242 0.438 -5.668 1 98.94 88 GLU A CA 1
ATOM 697 C C . GLU A 1 88 ? -10.203 -0.093 -4.691 1 98.94 88 GLU A C 1
ATOM 699 O O . GLU A 1 88 ? -10.039 -1.306 -4.543 1 98.94 88 GLU A O 1
ATOM 704 N N . MET A 1 89 ? -9.438 0.802 -4.051 1 98.94 89 MET A N 1
ATOM 705 C CA . MET A 1 89 ? -8.508 0.365 -3.012 1 98.94 89 MET A CA 1
ATOM 706 C C . MET A 1 89 ? -9.25 -0.364 -1.894 1 98.94 89 MET A C 1
ATOM 708 O O . MET A 1 89 ? -8.789 -1.407 -1.422 1 98.94 89 MET A O 1
ATOM 712 N N . ALA A 1 90 ? -10.398 0.178 -1.484 1 98.94 90 ALA A N 1
ATOM 713 C CA . ALA A 1 90 ? -11.172 -0.444 -0.414 1 98.94 90 ALA A CA 1
ATOM 714 C C . ALA A 1 90 ? -11.633 -1.844 -0.812 1 98.94 90 ALA A C 1
ATOM 716 O O . ALA A 1 90 ? -11.531 -2.787 -0.025 1 98.94 90 ALA A O 1
ATOM 717 N N . VAL A 1 91 ? -12.102 -1.956 -2.002 1 98.94 91 VAL A N 1
ATOM 718 C CA . VAL A 1 91 ? -12.531 -3.252 -2.514 1 98.94 91 VAL A CA 1
ATOM 719 C C . VAL A 1 91 ? -11.352 -4.223 -2.525 1 98.94 91 VAL A C 1
ATOM 721 O O . VAL A 1 91 ? -11.461 -5.348 -2.033 1 98.94 91 VAL A O 1
ATOM 724 N N . PHE A 1 92 ? -10.234 -3.814 -3.037 1 98.94 92 PHE A N 1
ATOM 725 C CA . PHE A 1 92 ? -9.055 -4.66 -3.164 1 98.94 92 PHE A CA 1
ATOM 726 C C . PHE A 1 92 ? -8.531 -5.074 -1.791 1 98.94 92 PHE A C 1
ATOM 728 O O . PHE A 1 92 ? -8.297 -6.258 -1.543 1 98.94 92 PHE A O 1
ATOM 735 N N . LEU A 1 93 ? -8.461 -4.133 -0.885 1 98.94 93 LEU A N 1
ATOM 736 C CA . LEU A 1 93 ? -7.887 -4.395 0.429 1 98.94 93 LEU A CA 1
ATOM 737 C C . LEU A 1 93 ? -8.82 -5.266 1.267 1 98.94 93 LEU A C 1
ATOM 739 O O . LEU A 1 93 ? -8.367 -5.973 2.17 1 98.94 93 LEU A O 1
ATOM 743 N N . THR A 1 94 ? -10.156 -5.254 1.026 1 98.88 94 THR A N 1
ATOM 744 C CA . THR A 1 94 ? -11.094 -6.164 1.679 1 98.88 94 THR A CA 1
ATOM 745 C C . THR A 1 94 ? -10.664 -7.613 1.488 1 98.88 94 THR A C 1
ATOM 747 O O . THR A 1 94 ? -10.812 -8.438 2.396 1 98.88 94 THR A O 1
ATOM 750 N N . HIS A 1 95 ? -10.07 -7.914 0.422 1 98.62 95 HIS A N 1
ATOM 751 C CA . HIS A 1 95 ? -9.742 -9.297 0.091 1 98.62 95 HIS A CA 1
ATOM 752 C C . HIS A 1 95 ? -8.414 -9.711 0.717 1 98.62 95 HIS A C 1
ATOM 754 O O . HIS A 1 95 ? -8.086 -10.898 0.753 1 98.62 95 HIS A O 1
ATOM 760 N N . TYR A 1 96 ? -7.695 -8.805 1.232 1 98.31 96 TYR A N 1
ATOM 761 C CA . TYR A 1 96 ? -6.434 -9.133 1.887 1 98.31 96 TYR A CA 1
ATOM 762 C C . TYR A 1 96 ? -6.516 -8.875 3.387 1 98.31 96 TYR A C 1
ATOM 764 O O . TYR A 1 96 ? -5.836 -9.539 4.176 1 98.31 96 TYR A O 1
ATOM 772 N N . LEU A 1 97 ? -7.438 -7.93 3.762 1 98.62 97 LEU A N 1
ATOM 773 C CA . LEU A 1 97 ? -7.453 -7.512 5.16 1 98.62 97 LEU A CA 1
ATOM 774 C C . LEU A 1 97 ? -8.797 -7.832 5.805 1 98.62 97 LEU A C 1
ATOM 776 O O . LEU A 1 97 ? -8.953 -7.695 7.023 1 98.62 97 LEU A O 1
ATOM 780 N N . GLY A 1 98 ? -9.781 -8.266 4.957 1 98.5 98 GLY A N 1
ATOM 781 C CA . GLY A 1 98 ? -11.086 -8.641 5.473 1 98.5 98 GLY A CA 1
ATOM 782 C C . GLY A 1 98 ? -12.102 -7.52 5.406 1 98.5 98 GLY A C 1
ATOM 783 O O . GLY A 1 98 ? -11.734 -6.348 5.301 1 98.5 98 GLY A O 1
ATOM 784 N N . PHE A 1 99 ? -13.375 -7.875 5.582 1 98.5 99 PHE A N 1
ATOM 785 C CA . PHE A 1 99 ? -14.5 -6.965 5.41 1 98.5 99 PHE A CA 1
ATOM 786 C C . PHE A 1 99 ? -14.492 -5.879 6.48 1 98.5 99 PHE A C 1
ATOM 788 O O . PHE A 1 99 ? -14.773 -4.715 6.191 1 98.5 99 PHE A O 1
ATOM 795 N N . PRO A 1 100 ? -14.109 -6.203 7.691 1 98.62 100 PRO A N 1
ATOM 796 C CA . PRO A 1 100 ? -14.18 -5.141 8.695 1 98.62 100 PRO A CA 1
ATOM 797 C C . PRO A 1 100 ? -13.25 -3.973 8.391 1 98.62 100 PRO A C 1
ATOM 799 O O . PRO A 1 100 ? -13.672 -2.814 8.445 1 98.62 100 PRO A O 1
ATOM 802 N N . LEU A 1 101 ? -12.031 -4.25 7.973 1 98.75 101 LEU A N 1
ATOM 803 C CA . LEU A 1 101 ? -11.055 -3.193 7.719 1 98.75 101 LEU A CA 1
ATOM 804 C C . LEU A 1 101 ? -11.312 -2.533 6.367 1 98.75 101 LEU A C 1
ATOM 806 O O . LEU A 1 101 ? -11.227 -1.311 6.242 1 98.75 101 LEU A O 1
ATOM 810 N N . GLY A 1 102 ? -11.664 -3.326 5.34 1 98.81 102 GLY A N 1
ATOM 811 C CA . GLY A 1 102 ? -11.977 -2.777 4.031 1 98.81 102 GLY A CA 1
ATOM 812 C C . GLY A 1 102 ? -13.211 -1.891 4.035 1 98.81 102 GLY A C 1
ATOM 813 O O . GLY A 1 102 ? -13.219 -0.828 3.41 1 98.81 102 GLY A O 1
ATOM 814 N N . SER A 1 103 ? -14.203 -2.355 4.797 1 98.62 103 SER A N 1
ATOM 815 C CA . SER A 1 103 ? -15.414 -1.557 4.887 1 98.62 103 SER A CA 1
ATOM 816 C C . SER A 1 103 ? -15.172 -0.253 5.641 1 98.62 103 SER A C 1
ATOM 818 O O . SER A 1 103 ? -15.773 0.775 5.328 1 98.62 103 SER A O 1
ATOM 820 N N . ALA A 1 104 ? -14.336 -0.321 6.613 1 98.69 104 ALA A N 1
ATOM 821 C CA . ALA A 1 104 ? -13.984 0.897 7.34 1 98.69 104 ALA A CA 1
ATOM 822 C C . ALA A 1 104 ? -13.297 1.904 6.418 1 98.69 104 ALA A C 1
ATOM 824 O O . ALA A 1 104 ? -13.594 3.102 6.469 1 98.69 104 ALA A O 1
ATOM 825 N N . LEU A 1 105 ? -12.398 1.444 5.605 1 98.88 105 LEU A N 1
ATOM 826 C CA . LEU A 1 105 ? -11.758 2.328 4.633 1 98.88 105 LEU A CA 1
ATOM 827 C C . LEU A 1 105 ? -12.789 2.898 3.664 1 98.88 105 LEU A C 1
ATOM 829 O O . LEU A 1 105 ? -12.781 4.098 3.375 1 98.88 105 LEU A O 1
ATOM 833 N N . ASN A 1 106 ? -13.664 1.998 3.186 1 98.88 106 ASN A N 1
ATOM 834 C CA . ASN A 1 106 ? -14.727 2.447 2.289 1 98.88 106 ASN A CA 1
ATOM 835 C C . ASN A 1 106 ? -15.586 3.533 2.936 1 98.88 106 ASN A C 1
ATOM 837 O O . ASN A 1 106 ? -15.898 4.539 2.299 1 98.88 106 ASN A O 1
ATOM 841 N N . GLY A 1 107 ? -15.93 3.301 4.164 1 98.81 107 GLY A N 1
ATOM 842 C CA . GLY A 1 107 ? -16.688 4.301 4.895 1 98.81 107 GLY A CA 1
ATOM 843 C C . GLY A 1 107 ? -15.945 5.609 5.074 1 98.81 107 GLY A C 1
ATOM 844 O O . GLY A 1 107 ? -16.547 6.684 4.996 1 98.81 107 GLY A O 1
ATOM 845 N N . ALA A 1 108 ? -14.688 5.547 5.312 1 98.81 108 ALA A N 1
ATOM 846 C CA . ALA A 1 108 ? -13.867 6.742 5.438 1 98.81 108 ALA A CA 1
ATOM 847 C C . ALA A 1 108 ? -13.836 7.531 4.133 1 98.81 108 ALA A C 1
ATOM 849 O O . ALA A 1 108 ? -13.922 8.766 4.141 1 98.81 108 ALA A O 1
ATOM 850 N N . VAL A 1 109 ? -13.695 6.84 3.02 1 98.88 109 VAL A N 1
ATOM 851 C CA . VAL A 1 109 ? -13.734 7.5 1.718 1 98.88 109 VAL A CA 1
ATOM 852 C C . VAL A 1 109 ? -15.062 8.227 1.545 1 98.88 109 VAL A C 1
ATOM 854 O O . VAL A 1 109 ? -15.086 9.406 1.173 1 98.88 109 VAL A O 1
ATOM 857 N N . ASP A 1 110 ? -16.141 7.52 1.873 1 98.81 110 ASP A N 1
ATOM 858 C CA . ASP A 1 110 ? -17.469 8.109 1.743 1 98.81 110 ASP A CA 1
ATOM 859 C C . ASP A 1 110 ? -17.594 9.375 2.588 1 98.81 110 ASP A C 1
ATOM 861 O O . ASP A 1 110 ? -18.125 10.391 2.119 1 98.81 110 ASP A O 1
ATOM 865 N N . ALA A 1 111 ? -17.156 9.289 3.762 1 98.5 111 ALA A N 1
ATOM 866 C CA . ALA A 1 111 ? -17.266 10.414 4.688 1 98.5 111 ALA A CA 1
ATOM 867 C C . ALA A 1 111 ? -16.484 11.625 4.176 1 98.5 111 ALA A C 1
ATOM 869 O O . ALA A 1 111 ? -17 12.75 4.199 1 98.5 111 ALA A O 1
ATOM 870 N N . VAL A 1 112 ? -15.258 11.438 3.691 1 98.19 112 VAL A N 1
ATOM 871 C CA . VAL A 1 112 ? -14.414 12.539 3.223 1 98.19 112 VAL A CA 1
ATOM 872 C C . VAL A 1 112 ? -15.016 13.141 1.954 1 98.19 112 VAL A C 1
ATOM 874 O O . VAL A 1 112 ? -15.07 14.367 1.812 1 98.19 112 VAL A O 1
ATOM 877 N N . VAL A 1 113 ? -15.477 12.305 1.056 1 98.06 113 VAL A N 1
ATOM 878 C CA . VAL A 1 113 ? -16.047 12.766 -0.204 1 98.06 113 VAL A CA 1
ATOM 879 C C . VAL A 1 113 ? -17.312 13.578 0.071 1 98.06 113 VAL A C 1
ATOM 881 O O . VAL A 1 113 ? -17.531 14.625 -0.536 1 98.06 113 VAL A O 1
ATOM 884 N N . ALA A 1 114 ? -18.141 13.031 0.964 1 97.56 114 ALA A N 1
ATOM 885 C CA . ALA A 1 114 ? -19.359 13.742 1.326 1 97.56 114 ALA A CA 1
ATOM 886 C C . ALA A 1 114 ? -19.047 15.117 1.901 1 97.56 114 ALA A C 1
ATOM 888 O O . ALA A 1 114 ? -19.703 16.109 1.562 1 97.56 114 ALA A O 1
ATOM 889 N N . LYS A 1 115 ? -18.094 15.172 2.771 1 96 115 LYS A N 1
ATOM 890 C CA . LYS A 1 115 ? -17.688 16.438 3.365 1 96 115 LYS A CA 1
ATOM 891 C C . LYS A 1 115 ? -17.188 17.406 2.299 1 96 115 LYS A C 1
ATOM 893 O O . LYS A 1 115 ? -17.531 18.594 2.328 1 96 115 LYS A O 1
ATOM 898 N N . ARG A 1 116 ? -16.422 16.938 1.389 1 95.5 116 ARG A N 1
ATOM 899 C CA . ARG A 1 116 ? -15.891 17.766 0.321 1 95.5 116 ARG A CA 1
ATOM 900 C C . ARG A 1 116 ? -17.016 18.281 -0.588 1 95.5 116 ARG A C 1
ATOM 902 O O . ARG A 1 116 ? -16.984 19.422 -1.029 1 95.5 116 ARG A O 1
ATOM 909 N N . ARG A 1 117 ? -17.922 17.406 -0.897 1 95.44 117 ARG A N 1
ATOM 910 C CA . ARG A 1 117 ? -19.047 17.781 -1.744 1 95.44 117 ARG A CA 1
ATOM 911 C C . ARG A 1 117 ? -19.906 18.859 -1.073 1 95.44 117 ARG A C 1
ATOM 913 O O . ARG A 1 117 ? -20.359 19.781 -1.732 1 95.44 117 ARG A O 1
ATOM 920 N N . LYS A 1 118 ? -20.156 18.688 0.2 1 94.62 118 LYS A N 1
ATOM 921 C CA . LYS A 1 118 ? -20.922 19.672 0.953 1 94.62 118 LYS A CA 1
ATOM 922 C C . LYS A 1 118 ? -20.219 21.031 0.945 1 94.62 118 LYS A C 1
ATOM 924 O O . LYS A 1 118 ? -20.875 22.062 0.794 1 94.62 118 LYS A O 1
ATOM 929 N N . ALA A 1 119 ? -18.922 21.031 1.103 1 92.75 119 ALA A N 1
ATOM 930 C CA . ALA A 1 119 ? -18.156 22.266 1.08 1 92.75 119 ALA A CA 1
ATOM 931 C C . ALA A 1 119 ? -18.219 22.938 -0.291 1 92.75 119 ALA A C 1
ATOM 933 O O . ALA A 1 119 ? -18.344 24.156 -0.389 1 92.75 119 ALA A O 1
ATOM 934 N N . ALA A 1 120 ? -18.172 22.125 -1.262 1 90.31 120 ALA A N 1
ATOM 935 C CA . ALA A 1 120 ? -18.219 22.641 -2.627 1 90.31 120 ALA A CA 1
ATOM 936 C C . ALA A 1 120 ? -19.594 23.234 -2.93 1 90.31 120 ALA A C 1
ATOM 938 O O . ALA A 1 120 ? -19.688 24.266 -3.613 1 90.31 120 ALA A O 1
ATOM 939 N N . ALA A 1 121 ? -20.578 22.625 -2.447 1 90.81 121 ALA A N 1
ATOM 940 C CA . ALA A 1 121 ? -21.953 23.078 -2.682 1 90.81 121 ALA A CA 1
ATOM 941 C C . ALA A 1 121 ? -22.188 24.453 -2.049 1 90.81 121 ALA A C 1
ATOM 943 O O . ALA A 1 121 ? -23 25.234 -2.535 1 90.81 121 ALA A O 1
ATOM 944 N N . LYS A 1 122 ? -21.5 24.703 -0.982 1 91.81 122 LYS A N 1
ATOM 945 C CA . LYS A 1 122 ? -21.625 25.969 -0.281 1 91.81 122 LYS A CA 1
ATOM 946 C C . LYS A 1 122 ? -20.609 26.984 -0.804 1 91.81 122 LYS A C 1
ATOM 948 O O . LYS A 1 122 ? -20.469 28.078 -0.238 1 91.81 122 LYS A O 1
ATOM 953 N N . ASN A 1 123 ? -19.875 26.594 -1.92 1 89.44 123 ASN A N 1
ATOM 954 C CA . ASN A 1 123 ? -18.797 27.375 -2.498 1 89.44 123 ASN A CA 1
ATOM 955 C C . ASN A 1 123 ? -17.719 27.703 -1.464 1 89.44 123 ASN A C 1
ATOM 957 O O . ASN A 1 123 ? -17.141 28.781 -1.477 1 89.44 123 ASN A O 1
ATOM 961 N N . ALA A 1 124 ? -17.75 26.719 -0.578 1 84.81 124 ALA A N 1
ATOM 962 C CA . ALA A 1 124 ? -16.703 26.859 0.43 1 84.81 124 ALA A CA 1
ATOM 963 C C . ALA A 1 124 ? -15.438 26.109 0.008 1 84.81 124 ALA A C 1
ATOM 965 O O . ALA A 1 124 ? -15.508 25.109 -0.718 1 84.81 124 ALA A O 1
ATOM 966 N N . GLY A 1 125 ? -14.336 26.656 0.125 1 80.38 125 GLY A N 1
ATOM 967 C CA . GLY A 1 125 ? -13.078 25.969 -0.149 1 80.38 125 GLY A CA 1
ATOM 968 C C . GLY A 1 125 ? -12.695 24.984 0.937 1 80.38 125 GLY A C 1
ATOM 969 O O . GLY A 1 125 ? -13.539 24.562 1.735 1 80.38 125 GLY A O 1
ATOM 970 N N . GLU A 1 126 ? -11.578 24.516 0.863 1 79.94 126 GLU A N 1
ATOM 971 C CA . GLU A 1 126 ? -11.023 23.594 1.858 1 79.94 126 GLU A CA 1
ATOM 972 C C . GLU A 1 126 ? -11 24.25 3.242 1 79.94 126 GLU A C 1
ATOM 974 O O . GLU A 1 126 ? -10.664 25.422 3.377 1 79.94 126 GLU A O 1
ATOM 979 N N . ASP A 1 127 ? -11.484 23.469 4.219 1 86.88 127 ASP A N 1
ATOM 980 C CA . ASP A 1 127 ? -11.367 23.938 5.594 1 86.88 127 ASP A CA 1
ATOM 981 C C . ASP A 1 127 ? -9.953 23.703 6.133 1 86.88 127 ASP A C 1
ATOM 983 O O . ASP A 1 127 ? -9.703 22.719 6.828 1 86.88 127 ASP A O 1
ATOM 987 N N . LYS A 1 128 ? -9.133 24.609 5.871 1 87.19 128 LYS A N 1
ATOM 988 C CA . LYS A 1 128 ? -7.719 24.484 6.207 1 87.19 128 LYS A CA 1
ATOM 989 C C . LYS A 1 128 ? -7.52 24.359 7.715 1 87.19 128 LYS A C 1
ATOM 991 O O . LYS A 1 128 ? -6.672 23.594 8.172 1 87.19 128 LYS A O 1
ATOM 996 N N . LYS A 1 129 ? -8.258 25.172 8.422 1 89.44 129 LYS A N 1
ATOM 997 C CA . LYS A 1 129 ? -8.141 25.156 9.875 1 89.44 129 LYS A CA 1
ATOM 998 C C . LYS A 1 129 ? -8.523 23.797 10.445 1 89.44 129 LYS A C 1
ATOM 1000 O O . LYS A 1 129 ? -7.816 23.25 11.297 1 89.44 129 LYS A O 1
ATOM 1005 N N . ALA A 1 130 ? -9.633 23.312 10.008 1 89.88 130 ALA A N 1
ATOM 1006 C CA . ALA A 1 130 ? -10.086 22 10.477 1 89.88 130 ALA A CA 1
ATOM 1007 C C . ALA A 1 130 ? -9.086 20.922 10.094 1 89.88 130 ALA A C 1
ATOM 1009 O O . ALA A 1 130 ? -8.844 19.984 10.867 1 89.88 130 ALA A O 1
ATOM 1010 N N . ASN A 1 131 ? -8.492 21.047 8.953 1 90.88 131 ASN A N 1
ATOM 1011 C CA . ASN A 1 131 ? -7.492 20.094 8.5 1 90.88 131 ASN A CA 1
ATOM 1012 C C . ASN A 1 131 ? -6.258 20.109 9.391 1 90.88 131 ASN A C 1
ATOM 1014 O O . ASN A 1 131 ? -5.77 19.047 9.797 1 90.88 131 ASN A O 1
ATOM 1018 N N . VAL A 1 132 ? -5.84 21.234 9.695 1 90.5 132 VAL A N 1
ATOM 1019 C CA . VAL A 1 132 ? -4.668 21.406 10.555 1 90.5 132 VAL A CA 1
ATOM 1020 C C . VAL A 1 132 ? -4.961 20.828 11.938 1 90.5 132 VAL A C 1
ATOM 1022 O O . VAL A 1 132 ? -4.145 20.094 12.5 1 90.5 132 VAL A O 1
ATOM 1025 N N . GLU A 1 133 ? -6.105 21.125 12.477 1 89.25 133 GLU A N 1
ATOM 1026 C CA . GLU A 1 133 ? -6.488 20.656 13.812 1 89.25 133 GLU A CA 1
ATOM 1027 C C . GLU A 1 133 ? -6.559 19.141 13.867 1 89.25 133 GLU A C 1
ATOM 1029 O O . GLU A 1 133 ? -6.125 18.531 14.844 1 89.25 133 GLU A O 1
ATOM 1034 N N . ALA A 1 134 ? -7.086 18.609 12.859 1 88.69 134 ALA A N 1
ATOM 1035 C CA . ALA A 1 134 ? -7.184 17.156 12.805 1 88.69 134 ALA A CA 1
ATOM 1036 C C . ALA A 1 134 ? -5.801 16.516 12.773 1 88.69 134 ALA A C 1
ATOM 1038 O O . ALA A 1 134 ? -5.547 15.539 13.484 1 88.69 134 ALA A O 1
ATOM 1039 N N . ALA A 1 135 ? -4.93 17.047 12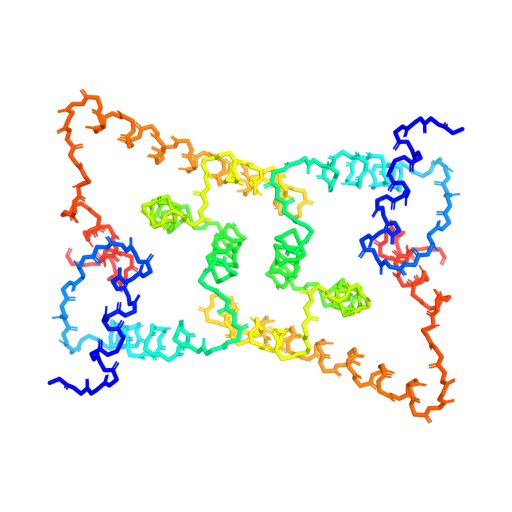.031 1 88.06 135 ALA A N 1
ATOM 1040 C CA . ALA A 1 135 ? -3.566 16.531 11.93 1 88.06 135 ALA A CA 1
ATOM 1041 C C . ALA A 1 135 ? -2.814 16.719 13.242 1 88.06 135 ALA A C 1
ATOM 1043 O O . ALA A 1 135 ? -2.092 15.812 13.68 1 88.06 135 ALA A O 1
ATOM 1044 N N . LEU A 1 136 ? -3.033 17.828 13.883 1 86.19 136 LEU A N 1
ATOM 1045 C CA . LEU A 1 136 ? -2.375 18.094 15.156 1 86.19 136 LEU A CA 1
ATOM 1046 C C . LEU A 1 136 ? -2.855 17.125 16.234 1 86.19 136 LEU A C 1
ATOM 1048 O O . LEU A 1 136 ? -2.064 16.672 17.062 1 86.19 136 LEU A O 1
ATOM 1052 N N . LYS A 1 137 ? -4.098 16.859 16.219 1 84.38 137 LYS A N 1
ATOM 1053 C CA . LYS A 1 137 ? -4.664 15.922 17.172 1 84.38 137 LYS A CA 1
ATOM 1054 C C . LYS A 1 137 ? -4.051 14.531 17.016 1 84.38 137 LYS A C 1
ATOM 1056 O O . LYS A 1 137 ? -3.838 13.828 18.016 1 84.38 137 LYS A O 1
ATOM 1061 N N . MET A 1 138 ? -3.701 14.227 15.844 1 82.31 138 MET A N 1
ATOM 1062 C CA . MET A 1 138 ? -3.109 12.922 15.562 1 82.31 138 MET A CA 1
ATOM 1063 C C . MET A 1 138 ? -1.671 12.859 16.062 1 82.31 138 MET A C 1
ATOM 1065 O O . MET A 1 138 ? -1.232 11.82 16.578 1 82.31 138 MET A O 1
ATOM 1069 N N . HIS A 1 139 ? -1.049 13.898 15.914 1 80.56 139 HIS A N 1
ATOM 1070 C CA . HIS A 1 139 ? 0.373 13.906 16.234 1 80.56 139 HIS A CA 1
ATOM 1071 C C . HIS A 1 139 ? 0.604 14.281 17.703 1 80.56 139 HIS A C 1
ATOM 1073 O O . HIS A 1 139 ? 1.692 14.07 18.234 1 80.56 139 HIS A O 1
ATOM 1079 N N . SER A 1 140 ? -0.608 14.953 18.203 1 73.94 140 SER A N 1
ATOM 1080 C CA . SER A 1 140 ? -0.468 15.398 19.594 1 73.94 140 SER A CA 1
ATOM 1081 C C . SER A 1 140 ? -1.117 14.406 20.562 1 73.94 140 SER A C 1
ATOM 1083 O O . SER A 1 140 ? -2.045 13.688 20.188 1 73.94 140 SER A O 1
ATOM 1085 N N . GLY A 1 141 ? -0.556 13.422 21.203 1 62.12 141 GLY A N 1
ATOM 1086 C CA . GLY A 1 141 ? -1.071 12.523 22.219 1 62.12 141 GLY A CA 1
ATOM 1087 C C . GLY A 1 141 ? -2.365 13.008 22.844 1 62.12 141 GLY A C 1
ATOM 1088 O O . GLY A 1 141 ? -2.715 12.594 23.953 1 62.12 141 GLY A O 1
ATOM 1089 N N . GLY A 1 142 ? -3.387 13.492 22 1 55.31 142 GLY A N 1
ATOM 1090 C CA . GLY A 1 142 ? -4.73 13.859 22.406 1 55.31 142 GLY A CA 1
ATOM 1091 C C . GLY A 1 142 ? -4.746 14.938 23.484 1 55.31 142 GLY A C 1
ATOM 1092 O O . GLY A 1 142 ? -5.75 15.625 23.672 1 55.31 142 GLY A O 1
ATOM 1093 N N . ASP A 1 143 ? -4.051 14.93 24.531 1 45.53 143 ASP A N 1
ATOM 1094 C CA . ASP A 1 143 ? -4.398 15.617 25.781 1 45.53 143 ASP A CA 1
ATOM 1095 C C . ASP A 1 143 ? -4.121 17.109 25.672 1 45.53 143 ASP A C 1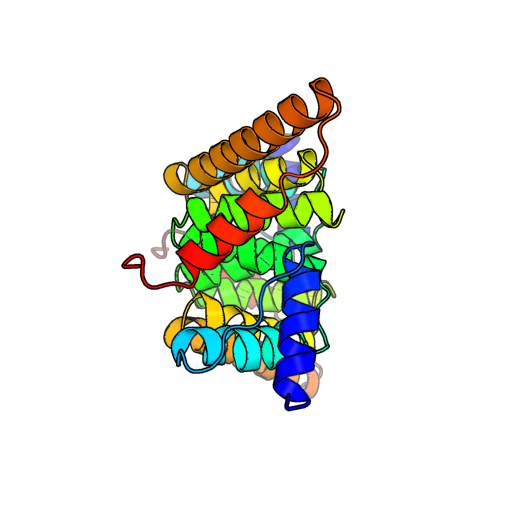
ATOM 1097 O O . ASP A 1 143 ? -4.199 17.844 26.672 1 45.53 143 ASP A O 1
ATOM 1101 N N . ARG A 1 144 ? -4.27 17.797 24.594 1 38.06 144 ARG A N 1
ATOM 1102 C CA . ARG A 1 144 ? -4.152 19.203 24.969 1 38.06 144 ARG A CA 1
ATOM 1103 C C . ARG A 1 144 ? -5.52 19.812 25.25 1 38.06 144 ARG A C 1
ATOM 1105 O O . ARG A 1 144 ? -6.512 19.453 24.609 1 38.06 144 ARG A O 1
ATOM 1112 N N . MET B 1 1 ? -14.031 -24.922 -19.828 1 82.88 1 MET B N 1
ATOM 1113 C CA . MET B 1 1 ? -13.703 -23.953 -18.781 1 82.88 1 MET B CA 1
ATOM 1114 C C . MET B 1 1 ? -14.508 -22.672 -18.953 1 82.88 1 MET B C 1
ATOM 1116 O O . MET B 1 1 ? -14.656 -22.172 -20.078 1 82.88 1 MET B O 1
ATOM 1120 N N . ASP B 1 2 ? -15.203 -22.312 -17.906 1 89.94 2 ASP B N 1
ATOM 1121 C CA . ASP B 1 2 ? -16.016 -21.094 -18.016 1 89.94 2 ASP B CA 1
ATOM 1122 C C . ASP B 1 2 ? -15.133 -19.859 -18.156 1 89.94 2 ASP B C 1
ATOM 1124 O O . ASP B 1 2 ? -13.938 -19.906 -17.875 1 89.94 2 ASP B O 1
ATOM 1128 N N . GLU B 1 3 ? -15.68 -18.891 -18.781 1 96.25 3 GLU B N 1
ATOM 1129 C CA . GLU B 1 3 ? -14.961 -17.656 -19.125 1 96.25 3 GLU B CA 1
ATOM 1130 C C . GLU B 1 3 ? -14.32 -17.031 -17.891 1 96.25 3 GLU B C 1
ATOM 1132 O O . GLU B 1 3 ? -13.211 -16.516 -17.953 1 96.25 3 GLU B O 1
ATOM 1137 N N . LEU B 1 4 ? -15.016 -17.016 -16.812 1 97.06 4 LEU B N 1
ATOM 1138 C CA . LEU B 1 4 ? -14.492 -16.453 -15.57 1 97.06 4 LEU B CA 1
ATOM 1139 C C . LEU B 1 4 ? -13.25 -17.219 -15.109 1 97.06 4 LEU B C 1
ATOM 1141 O O . LEU B 1 4 ? -12.273 -16.609 -14.656 1 97.06 4 LEU B O 1
ATOM 1145 N N . ARG B 1 5 ? -13.305 -18.547 -15.172 1 97 5 ARG B N 1
ATOM 1146 C CA . ARG B 1 5 ? -12.164 -19.391 -14.828 1 97 5 ARG B CA 1
ATOM 1147 C C . ARG B 1 5 ? -10.961 -19.094 -15.719 1 97 5 ARG B C 1
ATOM 1149 O O . ARG B 1 5 ? -9.844 -18.953 -15.227 1 97 5 ARG B O 1
ATOM 1156 N N . ARG B 1 6 ? -11.203 -18.984 -16.969 1 96.94 6 ARG B N 1
ATOM 1157 C CA . ARG B 1 6 ? -10.141 -18.672 -17.906 1 96.94 6 ARG B CA 1
ATOM 1158 C C . ARG B 1 6 ? -9.516 -17.312 -17.609 1 96.94 6 ARG B C 1
ATOM 1160 O O . ARG B 1 6 ? -8.289 -17.172 -17.547 1 96.94 6 ARG B O 1
ATOM 1167 N N . LYS B 1 7 ? -10.352 -16.359 -17.391 1 97.94 7 LYS B N 1
ATOM 1168 C CA . LYS B 1 7 ? -9.891 -15.008 -17.047 1 97.94 7 LYS B CA 1
ATOM 1169 C C . LYS B 1 7 ? -9.094 -15.016 -15.75 1 97.94 7 LYS B C 1
ATOM 1171 O O . LYS B 1 7 ? -8.07 -14.336 -15.633 1 97.94 7 LYS B O 1
ATOM 1176 N N . GLY B 1 8 ? -9.602 -15.766 -14.852 1 98.12 8 GLY B N 1
ATOM 1177 C CA . GLY B 1 8 ? -8.938 -15.867 -13.562 1 98.12 8 GLY B CA 1
ATOM 1178 C C . GLY B 1 8 ? -7.555 -16.484 -13.648 1 98.12 8 GLY B C 1
ATOM 1179 O O . GLY B 1 8 ? -6.605 -15.977 -13.047 1 98.12 8 GLY B O 1
ATOM 1180 N N . LEU B 1 9 ? -7.473 -17.516 -14.375 1 97.19 9 LEU B N 1
ATOM 1181 C CA . LEU B 1 9 ? -6.18 -18.172 -14.547 1 97.19 9 LEU B CA 1
ATOM 1182 C C . LEU B 1 9 ? -5.207 -17.266 -15.297 1 97.19 9 LEU B C 1
ATOM 1184 O O . LEU B 1 9 ? -4.023 -17.203 -14.953 1 97.19 9 LEU B O 1
ATOM 1188 N N . GLU B 1 10 ? -5.664 -16.625 -16.312 1 97.88 10 GLU B N 1
ATOM 1189 C CA . GLU B 1 10 ? -4.824 -15.695 -17.078 1 97.88 10 GLU B CA 1
ATOM 1190 C C . GLU B 1 10 ? -4.297 -14.578 -16.172 1 97.88 10 GLU B C 1
ATOM 1192 O O . GLU B 1 10 ? -3.109 -14.242 -16.219 1 97.88 10 GLU B O 1
ATOM 1197 N N . LYS B 1 11 ? -5.152 -14.039 -15.359 1 98.44 11 LYS B N 1
ATOM 1198 C CA . LYS B 1 11 ? -4.746 -12.961 -14.453 1 98.44 11 LYS B CA 1
ATOM 1199 C C . LYS B 1 11 ? -3.787 -13.484 -13.383 1 98.44 11 LYS B C 1
ATOM 1201 O O . LYS B 1 11 ? -2.805 -12.82 -13.055 1 98.44 11 LYS B O 1
ATOM 1206 N N . MET B 1 12 ? -4.125 -14.609 -12.883 1 97.62 12 MET B N 1
ATOM 1207 C CA . MET B 1 12 ? -3.236 -15.227 -11.898 1 97.62 12 MET B CA 1
ATOM 1208 C C . MET B 1 12 ? -1.838 -15.422 -12.477 1 97.62 12 MET B C 1
ATOM 1210 O O . MET B 1 12 ? -0.844 -15.086 -11.828 1 97.62 12 MET B O 1
ATOM 1214 N N . ASN B 1 13 ? -1.757 -15.883 -13.672 1 97.12 13 ASN B N 1
ATOM 1215 C CA . ASN B 1 13 ? -0.478 -16.062 -14.352 1 97.12 13 ASN B CA 1
ATOM 1216 C C . ASN B 1 13 ? 0.235 -14.727 -14.555 1 97.12 13 ASN B C 1
ATOM 1218 O O . ASN B 1 13 ? 1.454 -14.641 -14.398 1 97.12 13 ASN B O 1
ATOM 1222 N N . GLU B 1 14 ? -0.512 -13.766 -14.891 1 97.56 14 GLU B N 1
ATOM 1223 C CA . GLU B 1 14 ? 0.045 -12.43 -15.055 1 97.56 14 GLU B CA 1
ATOM 1224 C C . GLU B 1 14 ? 0.62 -11.898 -13.742 1 97.56 14 GLU B C 1
ATOM 1226 O O . GLU B 1 14 ? 1.732 -11.375 -13.719 1 97.56 14 GLU B O 1
ATOM 1231 N N . VAL B 1 15 ? -0.104 -12.039 -12.664 1 97.88 15 VAL B N 1
ATOM 1232 C CA . VAL B 1 15 ? 0.28 -11.516 -11.359 1 97.88 15 VAL B CA 1
ATOM 1233 C C . VAL B 1 15 ? 1.538 -12.227 -10.867 1 97.88 15 VAL B C 1
ATOM 1235 O O . VAL B 1 15 ? 2.457 -11.586 -10.352 1 97.88 15 VAL B O 1
ATOM 1238 N N . TYR B 1 16 ? 1.624 -13.461 -11.031 1 96.06 16 TYR B N 1
ATOM 1239 C CA . TYR B 1 16 ? 2.756 -14.227 -10.516 1 96.06 16 TYR B CA 1
AT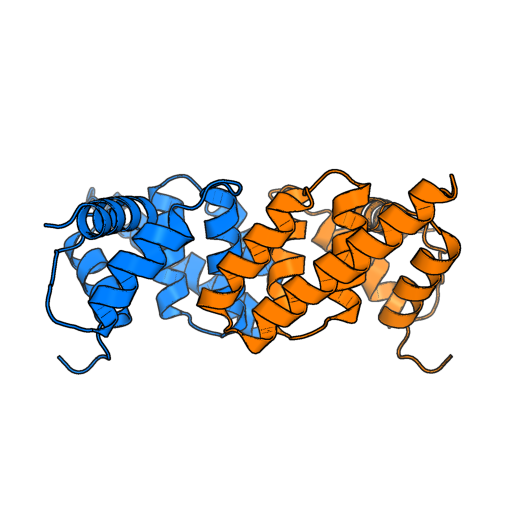OM 1240 C C . TYR B 1 16 ? 3.92 -14.203 -11.5 1 96.06 16 TYR B C 1
ATOM 1242 O O . TYR B 1 16 ? 5.082 -14.266 -11.102 1 96.06 16 TYR B O 1
ATOM 1250 N N . GLY B 1 17 ? 3.59 -14.148 -12.867 1 93.56 17 GLY B N 1
ATOM 1251 C CA . GLY B 1 17 ? 4.629 -14.148 -13.883 1 93.56 17 GLY B CA 1
ATOM 1252 C C . GLY B 1 17 ? 4.992 -15.547 -14.359 1 93.56 17 GLY B C 1
ATOM 1253 O O . GLY B 1 17 ? 6.008 -15.727 -15.039 1 93.56 17 GLY B O 1
ATOM 1254 N N . TRP B 1 18 ? 4.324 -16.594 -13.93 1 91.06 18 TRP B N 1
ATOM 1255 C CA . TRP B 1 18 ? 4.484 -17.984 -14.383 1 91.06 18 TRP B CA 1
ATOM 1256 C C . TRP B 1 18 ? 3.133 -18.672 -14.508 1 91.06 18 TRP B C 1
ATOM 1258 O O . TRP B 1 18 ? 2.117 -18.156 -14.039 1 91.06 18 TRP B O 1
ATOM 1268 N N . GLU B 1 19 ? 3.146 -19.828 -15.109 1 92.62 19 GLU B N 1
ATOM 1269 C CA . GLU B 1 19 ? 1.899 -20.531 -15.391 1 92.62 19 GLU B CA 1
ATOM 1270 C C . GL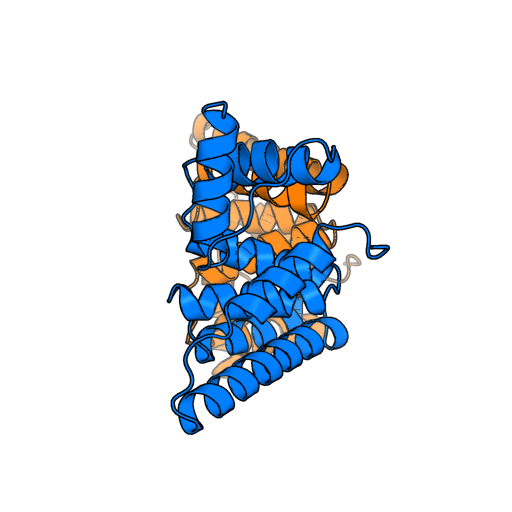U B 1 19 ? 1.494 -21.422 -14.219 1 92.62 19 GLU B C 1
ATOM 1272 O O . GLU B 1 19 ? 2.252 -22.312 -13.82 1 92.62 19 GLU B O 1
ATOM 1277 N N . MET B 1 20 ? 0.258 -21.156 -13.781 1 91.44 20 MET B N 1
ATOM 1278 C CA . MET B 1 20 ? -0.316 -21.984 -12.719 1 91.44 20 MET B CA 1
ATOM 1279 C C . MET B 1 20 ? -1.19 -23.094 -13.305 1 91.44 20 MET B C 1
ATOM 1281 O O . MET B 1 20 ? -1.908 -22.859 -14.281 1 91.44 20 MET B O 1
ATOM 1285 N N . PRO B 1 21 ? -1.071 -24.266 -12.695 1 90.75 21 PRO B N 1
ATOM 1286 C CA . PRO B 1 21 ? -1.99 -25.312 -13.156 1 90.75 21 PRO B CA 1
ATOM 1287 C C . PRO B 1 21 ? -3.443 -25.016 -12.781 1 90.75 21 PRO B C 1
ATOM 1289 O O . PRO B 1 21 ? -3.707 -24.359 -11.773 1 90.75 21 PRO B O 1
ATOM 1292 N N . ASN B 1 22 ? -4.344 -25.5 -13.672 1 91.81 22 ASN B N 1
ATOM 1293 C CA . ASN B 1 22 ? -5.766 -25.391 -13.359 1 91.81 22 ASN B CA 1
ATOM 1294 C C . ASN B 1 22 ? -6.246 -26.578 -12.523 1 91.81 22 ASN B C 1
ATOM 1296 O O . ASN B 1 22 ? -6.297 -27.703 -13.016 1 91.81 22 ASN B O 1
ATOM 1300 N N . THR B 1 23 ? -6.469 -26.453 -11.305 1 85.75 23 THR B N 1
ATOM 1301 C CA . THR B 1 23 ? -7.086 -27.453 -10.438 1 85.75 23 THR B CA 1
ATOM 1302 C C . THR B 1 23 ? -8.531 -27.078 -10.133 1 85.75 23 THR B C 1
ATOM 1304 O O . THR B 1 23 ? -8.812 -25.969 -9.672 1 85.75 23 THR B O 1
ATOM 1307 N N . GLU B 1 24 ? -9.391 -27.906 -10.492 1 88.5 24 GLU B N 1
ATOM 1308 C CA . GLU B 1 24 ? -10.805 -27.641 -10.25 1 88.5 24 GLU B CA 1
ATOM 1309 C C . GLU B 1 24 ? -11.359 -28.562 -9.172 1 88.5 24 GLU B C 1
ATOM 1311 O O . GLU B 1 24 ? -10.859 -29.672 -8.977 1 88.5 24 GLU B O 1
ATOM 1316 N N . GLY B 1 25 ? -12.391 -28.016 -8.438 1 89.06 25 GLY B N 1
ATOM 1317 C CA . GLY B 1 25 ? -13.086 -28.844 -7.465 1 89.06 25 GLY B CA 1
ATOM 1318 C C . GLY B 1 25 ? -12.703 -28.516 -6.031 1 89.06 25 GLY B C 1
ATOM 1319 O O . GLY B 1 25 ? -13.406 -28.906 -5.094 1 89.06 25 GLY B O 1
ATOM 1320 N N . ASP B 1 26 ? -11.586 -27.891 -5.785 1 91 26 ASP B N 1
ATOM 1321 C CA . ASP B 1 26 ? -11.25 -27.359 -4.465 1 91 26 ASP B CA 1
ATOM 1322 C C . ASP B 1 26 ? -11.898 -25.984 -4.242 1 91 26 ASP B C 1
ATOM 1324 O O . ASP B 1 26 ? -11.578 -25.016 -4.938 1 91 26 ASP B O 1
ATOM 1328 N N . PRO B 1 27 ? -12.773 -25.891 -3.307 1 94.12 27 PRO B N 1
ATOM 1329 C CA . PRO B 1 27 ? -13.547 -24.656 -3.166 1 94.12 27 PRO B CA 1
ATOM 1330 C C . PRO B 1 27 ? -12.672 -23.422 -2.93 1 94.12 27 PRO B C 1
ATOM 1332 O O . PRO B 1 27 ? -12.992 -22.328 -3.395 1 94.12 27 PRO B O 1
ATOM 1335 N N . TYR B 1 28 ? -11.648 -23.625 -2.166 1 94.31 28 TYR B N 1
ATOM 1336 C CA . TYR B 1 28 ? -10.797 -22.469 -1.879 1 94.31 28 TYR B CA 1
ATOM 1337 C C . TYR B 1 28 ? -10.016 -22.047 -3.119 1 94.31 28 TYR B C 1
ATOM 1339 O O . TYR B 1 28 ? -9.891 -20.859 -3.398 1 94.31 28 TYR B O 1
ATOM 1347 N N . PHE B 1 29 ? -9.469 -22.969 -3.818 1 93.69 29 PHE B N 1
ATOM 1348 C CA . PHE B 1 29 ? -8.758 -22.641 -5.047 1 93.69 29 PHE B CA 1
ATOM 1349 C C . PHE B 1 29 ? -9.719 -22.047 -6.078 1 93.69 29 PHE B C 1
ATOM 1351 O O . PHE B 1 29 ? -9.359 -21.125 -6.809 1 93.69 29 PHE B O 1
ATOM 1358 N N . ASP B 1 30 ? -10.891 -22.578 -6.102 1 94.94 30 ASP B N 1
ATOM 1359 C CA . ASP B 1 30 ? -11.898 -22.031 -7.008 1 94.94 30 ASP B CA 1
ATOM 1360 C C . ASP B 1 30 ? -12.195 -20.562 -6.68 1 94.94 30 ASP B C 1
ATOM 1362 O O . ASP B 1 30 ? -12.273 -19.734 -7.578 1 94.94 30 ASP B O 1
ATOM 1366 N N . LEU B 1 31 ? -12.344 -20.344 -5.438 1 96.38 31 LEU B N 1
ATOM 1367 C CA . LEU B 1 31 ? -12.562 -18.969 -4.98 1 96.38 31 LEU B CA 1
ATOM 1368 C C . LEU B 1 31 ? -11.383 -18.078 -5.355 1 96.38 31 LEU B C 1
ATOM 1370 O O . LEU B 1 31 ? -11.578 -16.938 -5.797 1 96.38 31 LEU B O 1
ATOM 1374 N N . THR B 1 32 ? -10.219 -18.562 -5.191 1 96.81 32 THR B N 1
ATOM 1375 C CA . THR B 1 32 ? -9 -17.812 -5.484 1 96.81 32 THR B CA 1
ATOM 1376 C C . THR B 1 32 ? -8.938 -17.438 -6.965 1 96.81 32 THR B C 1
ATOM 1378 O O . THR B 1 32 ? -8.812 -16.266 -7.309 1 96.81 32 THR B O 1
ATOM 1381 N N . VAL B 1 33 ? -9.117 -18.406 -7.793 1 96.88 33 VAL B N 1
ATOM 1382 C CA . VAL B 1 33 ? -8.953 -18.172 -9.227 1 96.88 33 VAL B CA 1
ATOM 1383 C C . VAL B 1 33 ? -10.117 -17.344 -9.758 1 96.88 33 VAL B C 1
ATOM 1385 O O . VAL B 1 33 ? -9.914 -16.281 -10.367 1 96.88 33 VAL B O 1
ATOM 1388 N N . ASP B 1 34 ? -11.289 -17.781 -9.445 1 97.69 34 ASP B N 1
ATOM 1389 C CA . ASP B 1 34 ? -12.461 -17.172 -10.062 1 97.69 34 ASP B CA 1
ATOM 1390 C C . ASP B 1 34 ? -12.727 -15.789 -9.484 1 97.69 34 ASP B C 1
ATOM 1392 O O . ASP B 1 34 ? -12.914 -14.82 -10.227 1 97.69 34 ASP B O 1
ATOM 1396 N N . HIS B 1 35 ? -12.703 -15.734 -8.227 1 98.19 35 HIS B N 1
ATOM 1397 C CA . HIS B 1 35 ? -13.094 -14.477 -7.594 1 98.19 35 HIS B CA 1
ATOM 1398 C C . HIS B 1 35 ? -11.891 -13.562 -7.398 1 98.19 35 HIS B C 1
ATOM 1400 O O . HIS B 1 35 ? -11.875 -12.438 -7.906 1 98.19 35 HIS B O 1
ATOM 1406 N N . LEU B 1 36 ? -10.883 -13.969 -6.707 1 98.38 36 LEU B N 1
ATOM 1407 C CA . LEU B 1 36 ? -9.773 -13.086 -6.371 1 98.38 36 LEU B CA 1
ATOM 1408 C C . LEU B 1 36 ? -9.07 -12.594 -7.629 1 98.38 36 LEU B C 1
ATOM 1410 O O . LEU B 1 36 ? -8.883 -11.391 -7.812 1 98.38 36 LEU B O 1
ATOM 1414 N N . PHE B 1 37 ? -8.766 -13.539 -8.484 1 98.44 37 PHE B N 1
ATOM 1415 C CA . PHE B 1 37 ? -8.023 -13.125 -9.664 1 98.44 37 PHE B CA 1
ATOM 1416 C C . PHE B 1 37 ? -8.969 -12.758 -10.805 1 98.44 37 PHE B C 1
ATOM 1418 O O . PHE B 1 37 ? -8.781 -11.734 -11.469 1 98.44 37 PHE B O 1
ATOM 1425 N N . GLY B 1 38 ? -9.984 -13.523 -11.047 1 98.5 38 GLY B N 1
ATOM 1426 C CA . GLY B 1 38 ? -10.891 -13.305 -12.156 1 98.5 38 GLY B CA 1
ATOM 1427 C C . GLY B 1 38 ? -11.727 -12.047 -12.008 1 98.5 38 GLY B C 1
ATOM 1428 O O . GLY B 1 38 ? -12.109 -11.422 -13 1 98.5 38 GLY B O 1
ATOM 1429 N N . THR B 1 39 ? -12 -11.664 -10.773 1 98.56 39 THR B N 1
ATOM 1430 C CA . THR B 1 39 ? -12.883 -10.523 -10.539 1 98.56 39 THR B CA 1
ATOM 1431 C C . THR B 1 39 ? -12.109 -9.375 -9.906 1 98.56 39 THR B C 1
ATOM 1433 O O . THR B 1 39 ? -12.055 -8.273 -10.453 1 98.56 39 THR B O 1
ATOM 1436 N N . ILE B 1 40 ? -11.398 -9.609 -8.898 1 98.81 40 ILE B N 1
ATOM 1437 C CA . ILE B 1 40 ? -10.852 -8.531 -8.086 1 98.81 40 ILE B CA 1
ATOM 1438 C C . ILE B 1 40 ? -9.586 -7.984 -8.742 1 98.81 40 ILE B C 1
ATOM 1440 O O . ILE B 1 40 ? -9.5 -6.789 -9.031 1 98.81 40 ILE B O 1
ATOM 1444 N N . TRP B 1 41 ? -8.641 -8.82 -8.984 1 98.75 41 TRP B N 1
ATOM 1445 C CA . TRP B 1 41 ? -7.406 -8.375 -9.625 1 98.75 41 TRP B CA 1
ATOM 1446 C C . TRP B 1 41 ? -7.676 -7.855 -11.031 1 98.75 41 TRP B C 1
ATOM 1448 O O . TRP B 1 41 ? -6.887 -7.078 -11.57 1 98.75 41 TRP B O 1
ATOM 1458 N N . SER B 1 42 ? -8.773 -8.25 -11.609 1 98.56 42 SER B N 1
ATOM 1459 C CA . SER B 1 42 ? -9.094 -7.898 -12.992 1 98.56 42 SER B CA 1
ATOM 1460 C C . SER B 1 42 ? -9.945 -6.637 -13.062 1 98.56 42 SER B C 1
ATOM 1462 O O . SER B 1 42 ? -10.234 -6.133 -14.148 1 98.56 42 SER B O 1
ATOM 1464 N N . ARG B 1 43 ? -10.344 -6.125 -11.953 1 98.38 43 ARG B N 1
ATOM 1465 C CA . ARG B 1 43 ? -11.117 -4.887 -11.945 1 98.38 43 ARG B CA 1
ATOM 1466 C C . ARG B 1 43 ? -10.305 -3.73 -12.516 1 98.38 43 ARG B C 1
ATOM 1468 O O . ARG B 1 43 ? -9.109 -3.617 -12.25 1 98.38 43 ARG B O 1
ATOM 1475 N N . PRO B 1 44 ? -10.984 -2.885 -13.234 1 97.75 44 PRO B N 1
ATOM 1476 C CA . PRO B 1 44 ? -10.281 -1.697 -13.727 1 97.75 44 PRO B CA 1
ATOM 1477 C C . PRO B 1 44 ? -10.109 -0.628 -12.648 1 97.75 44 PRO B C 1
ATOM 1479 O O . PRO B 1 44 ? -10.648 -0.764 -11.547 1 97.75 44 PRO B O 1
ATOM 1482 N N . GLY B 1 45 ? -9.328 0.45 -12.945 1 97.56 45 GLY B N 1
ATOM 1483 C CA . GLY B 1 45 ? -9.219 1.587 -12.047 1 97.56 45 GLY B CA 1
ATOM 1484 C C . GLY B 1 45 ? -7.836 1.733 -11.438 1 97.56 45 GLY B C 1
ATOM 1485 O O . GLY B 1 45 ? -7.316 2.846 -11.32 1 97.56 45 GLY B O 1
ATOM 1486 N N . LEU B 1 46 ? -7.309 0.594 -10.953 1 98.44 46 LEU B N 1
ATOM 1487 C CA . LEU B 1 46 ? -5.957 0.591 -10.398 1 98.44 46 LEU B CA 1
ATOM 1488 C C . LEU B 1 46 ? -5.004 -0.187 -11.297 1 98.44 46 LEU B C 1
ATOM 1490 O O . LEU B 1 46 ? -5.375 -1.217 -11.859 1 98.44 46 LEU B O 1
ATOM 1494 N N . SER B 1 47 ? -3.809 0.293 -11.383 1 98.19 47 SER B N 1
ATOM 1495 C CA . SER B 1 47 ? -2.801 -0.389 -12.188 1 98.19 47 SER B CA 1
ATOM 1496 C C . SER B 1 47 ? -2.289 -1.644 -11.492 1 98.19 47 SER B C 1
ATOM 1498 O O . SER B 1 47 ? -2.5 -1.818 -10.289 1 98.19 47 SER B O 1
ATOM 1500 N N . MET B 1 48 ? -1.621 -2.467 -12.25 1 97.88 48 MET B N 1
ATOM 1501 C CA . MET B 1 48 ? -0.96 -3.639 -11.688 1 97.88 48 MET B CA 1
ATOM 1502 C C . MET B 1 48 ? 0.029 -3.234 -10.602 1 97.88 48 MET B C 1
ATOM 1504 O O . MET B 1 48 ? 0.105 -3.881 -9.555 1 97.88 48 MET B O 1
ATOM 1508 N N . ARG B 1 49 ? 0.728 -2.188 -10.828 1 98.38 49 ARG B N 1
ATOM 1509 C CA . ARG B 1 49 ? 1.71 -1.722 -9.859 1 98.38 49 ARG B CA 1
ATOM 1510 C C . ARG B 1 49 ? 1.031 -1.255 -8.57 1 98.38 49 ARG B C 1
ATOM 1512 O O . ARG B 1 49 ? 1.508 -1.541 -7.473 1 98.38 49 ARG B O 1
ATOM 1519 N N . ASP B 1 50 ? -0.101 -0.533 -8.68 1 98.62 50 ASP B N 1
ATOM 1520 C CA . ASP B 1 50 ? -0.865 -0.127 -7.504 1 98.62 50 ASP B CA 1
ATOM 1521 C C . ASP B 1 50 ? -1.252 -1.336 -6.652 1 98.62 50 ASP B C 1
ATOM 1523 O O . ASP B 1 50 ? -1.049 -1.338 -5.438 1 98.62 50 ASP B O 1
ATOM 1527 N N . LYS B 1 51 ? -1.768 -2.283 -7.355 1 98.88 51 LYS B N 1
ATOM 1528 C CA . LYS B 1 51 ? -2.24 -3.486 -6.676 1 98.88 51 LYS B CA 1
ATOM 1529 C C . LYS B 1 51 ? -1.081 -4.254 -6.047 1 98.88 51 LYS B C 1
ATOM 1531 O O . LYS B 1 51 ? -1.21 -4.789 -4.945 1 98.88 51 LYS B O 1
ATOM 1536 N N . ARG B 1 52 ? 0.042 -4.289 -6.695 1 98.94 52 ARG B N 1
ATOM 1537 C CA . ARG B 1 52 ? 1.233 -4.941 -6.16 1 98.94 52 ARG B CA 1
ATOM 1538 C C . ARG B 1 52 ? 1.712 -4.246 -4.891 1 98.94 52 ARG B C 1
ATOM 1540 O O . ARG B 1 52 ? 2.01 -4.902 -3.891 1 98.94 52 ARG B O 1
ATOM 1547 N N . ILE B 1 53 ? 1.713 -2.934 -4.934 1 98.94 53 ILE B N 1
ATOM 1548 C CA . ILE B 1 53 ? 2.15 -2.164 -3.771 1 98.94 53 ILE B CA 1
ATOM 1549 C C . ILE B 1 53 ? 1.198 -2.406 -2.604 1 98.94 53 ILE B C 1
ATOM 1551 O O . ILE B 1 53 ? 1.637 -2.635 -1.474 1 98.94 53 ILE B O 1
ATOM 1555 N N . MET B 1 54 ? -0.107 -2.41 -2.881 1 98.94 54 MET B N 1
ATOM 1556 C CA . MET B 1 54 ? -1.087 -2.682 -1.831 1 98.94 54 MET B CA 1
ATOM 1557 C C . MET B 1 54 ? -0.913 -4.09 -1.275 1 98.94 54 MET B C 1
ATOM 1559 O O . MET B 1 54 ? -0.963 -4.293 -0.061 1 98.94 54 MET B O 1
ATOM 1563 N N . THR B 1 55 ? -0.708 -5.09 -2.131 1 98.88 55 THR B N 1
ATOM 1564 C CA . THR B 1 55 ? -0.554 -6.48 -1.713 1 98.88 55 THR B CA 1
ATOM 1565 C C . THR B 1 55 ? 0.667 -6.641 -0.812 1 98.88 55 THR B C 1
ATOM 1567 O O . THR B 1 55 ? 0.569 -7.203 0.281 1 98.88 55 THR B O 1
ATOM 1570 N N . LEU B 1 56 ? 1.771 -6.059 -1.229 1 98.94 56 LEU B N 1
ATOM 1571 C CA . LEU B 1 56 ? 2.996 -6.18 -0.444 1 98.94 56 LEU B CA 1
ATOM 1572 C C . LEU B 1 56 ? 2.855 -5.461 0.894 1 98.94 56 LEU B C 1
ATOM 1574 O O . LEU B 1 56 ? 3.334 -5.949 1.919 1 98.94 56 LEU B O 1
ATOM 1578 N N . THR B 1 57 ? 2.215 -4.32 0.875 1 98.94 57 THR B N 1
ATOM 1579 C CA . THR B 1 57 ? 1.998 -3.576 2.109 1 98.94 57 THR B CA 1
ATOM 1580 C C . THR B 1 57 ? 1.09 -4.352 3.059 1 98.94 57 THR B C 1
ATOM 1582 O O . THR B 1 57 ? 1.398 -4.496 4.242 1 98.94 57 THR B O 1
ATOM 1585 N N . ALA B 1 58 ? -0.029 -4.91 2.551 1 98.88 58 ALA B N 1
ATOM 1586 C CA . ALA B 1 58 ? -0.974 -5.668 3.369 1 98.88 58 ALA B CA 1
ATOM 1587 C C . ALA B 1 58 ? -0.329 -6.934 3.92 1 98.88 58 ALA B C 1
ATOM 1589 O O . ALA B 1 58 ? -0.494 -7.258 5.098 1 98.88 58 ALA B O 1
ATOM 1590 N N . VAL B 1 59 ? 0.406 -7.609 3.08 1 98.44 59 VAL B N 1
ATOM 1591 C CA . VAL B 1 59 ? 1.066 -8.852 3.469 1 98.44 59 VAL B CA 1
ATOM 1592 C C . VAL B 1 59 ? 2.111 -8.562 4.547 1 98.44 59 VAL B C 1
ATOM 1594 O O . VAL B 1 59 ? 2.279 -9.352 5.48 1 98.44 59 VAL B O 1
ATOM 1597 N N . THR B 1 60 ? 2.795 -7.477 4.418 1 98.81 60 THR B N 1
ATOM 1598 C CA . THR B 1 60 ? 3.738 -7.047 5.445 1 98.81 60 THR B CA 1
ATOM 1599 C C . THR B 1 60 ? 3.016 -6.754 6.758 1 98.81 60 THR B C 1
ATOM 1601 O O . THR B 1 60 ? 3.449 -7.195 7.824 1 98.81 60 THR B O 1
ATOM 1604 N N . ALA B 1 61 ? 1.931 -6.102 6.672 1 98.81 61 ALA B N 1
ATOM 1605 C CA . ALA B 1 61 ? 1.188 -5.691 7.863 1 98.81 61 ALA B CA 1
ATOM 1606 C C . ALA B 1 61 ? 0.675 -6.902 8.633 1 98.81 61 ALA B C 1
ATOM 1608 O O . ALA B 1 61 ? 0.603 -6.875 9.867 1 98.81 61 ALA B O 1
ATOM 1609 N N . VAL B 1 62 ? 0.37 -7.988 7.953 1 97.94 62 VAL B N 1
ATOM 1610 C CA . VAL B 1 62 ? -0.18 -9.156 8.633 1 97.94 62 VAL B CA 1
ATOM 1611 C C . VAL B 1 62 ? 0.946 -10.125 8.992 1 97.94 62 VAL B C 1
ATOM 1613 O O . VAL B 1 62 ? 0.711 -11.148 9.641 1 97.94 62 VAL B O 1
ATOM 1616 N N . GLY B 1 63 ? 2.156 -9.844 8.508 1 98.19 63 GLY B N 1
ATOM 1617 C CA . GLY B 1 63 ? 3.338 -10.586 8.906 1 98.19 63 GLY B CA 1
ATOM 1618 C C . GLY B 1 63 ? 3.496 -11.898 8.164 1 98.19 63 GLY B C 1
ATOM 1619 O O . GLY B 1 63 ? 4.02 -12.875 8.711 1 98.19 63 GLY B O 1
ATOM 1620 N N . ASN B 1 64 ? 3.012 -11.977 6.961 1 96.81 64 ASN B N 1
ATOM 1621 C CA . ASN B 1 64 ? 3.135 -13.18 6.152 1 96.81 64 ASN B CA 1
ATOM 1622 C C . ASN B 1 64 ? 4.367 -13.133 5.258 1 96.81 64 ASN B C 1
ATOM 1624 O O . ASN B 1 64 ? 4.281 -12.75 4.09 1 96.81 64 ASN B O 1
ATOM 1628 N N . ARG B 1 65 ? 5.453 -13.586 5.707 1 96.19 65 ARG B N 1
ATOM 1629 C CA . ARG B 1 65 ? 6.73 -13.469 5.012 1 96.19 65 ARG B CA 1
ATOM 1630 C C . ARG B 1 65 ? 6.754 -14.352 3.766 1 96.19 65 ARG B C 1
ATOM 1632 O O . ARG B 1 65 ? 7.316 -13.969 2.738 1 96.19 65 ARG B O 1
ATOM 1639 N N . ASP B 1 66 ? 6.184 -15.531 3.889 1 95.44 66 ASP B N 1
ATOM 1640 C CA . ASP B 1 66 ? 6.184 -16.438 2.748 1 95.44 66 ASP B CA 1
ATOM 1641 C C . ASP B 1 66 ? 5.48 -15.82 1.546 1 95.44 66 ASP B C 1
ATOM 1643 O O . ASP B 1 66 ? 6.008 -15.844 0.431 1 95.44 66 ASP B O 1
ATOM 1647 N N . LEU B 1 67 ? 4.32 -15.297 1.806 1 96.5 67 LEU B N 1
ATOM 1648 C CA . LEU B 1 67 ? 3.594 -14.648 0.719 1 96.5 67 LEU B CA 1
ATOM 1649 C C . LEU B 1 67 ? 4.34 -13.414 0.226 1 96.5 67 LEU B C 1
ATOM 1651 O O . LEU B 1 67 ? 4.344 -13.117 -0.972 1 96.5 67 LEU B O 1
ATOM 1655 N N . ALA B 1 68 ? 5.039 -12.703 1.134 1 98.31 68 ALA B N 1
ATOM 1656 C CA . ALA B 1 68 ? 5.852 -11.57 0.718 1 98.31 68 ALA B CA 1
ATOM 1657 C C . ALA B 1 68 ? 6.926 -11.992 -0.276 1 98.31 68 ALA B C 1
ATOM 1659 O O . ALA B 1 68 ? 7.141 -11.328 -1.292 1 98.31 68 ALA B O 1
ATOM 1660 N N . GLU B 1 69 ? 7.551 -13.086 -0.013 1 98.19 69 GLU B N 1
ATOM 1661 C CA . GLU B 1 69 ? 8.617 -13.547 -0.896 1 98.19 69 GLU B CA 1
ATOM 1662 C C . GLU B 1 69 ? 8.078 -13.906 -2.275 1 98.19 69 GLU B C 1
ATOM 1664 O O . GLU B 1 69 ? 8.695 -13.594 -3.295 1 98.19 69 GLU B O 1
ATOM 1669 N N . ILE B 1 70 ? 6.922 -14.562 -2.324 1 97 70 ILE B N 1
ATOM 1670 C CA . ILE B 1 70 ? 6.297 -14.922 -3.592 1 97 70 ILE B CA 1
ATOM 1671 C C . ILE B 1 70 ? 5.965 -13.656 -4.383 1 97 70 ILE B C 1
ATOM 1673 O O . ILE B 1 70 ? 6.277 -13.562 -5.57 1 97 70 ILE B O 1
ATOM 1677 N N . GLN B 1 71 ? 5.387 -12.688 -3.705 1 98.25 71 GLN B N 1
ATOM 1678 C CA . GLN B 1 71 ? 4.945 -11.461 -4.371 1 98.25 71 GLN B CA 1
ATOM 1679 C C . GLN B 1 71 ? 6.137 -10.594 -4.766 1 98.25 71 GLN B C 1
ATOM 1681 O O . GLN B 1 71 ? 6.098 -9.906 -5.789 1 98.25 71 GLN B O 1
ATOM 1686 N N . ILE B 1 72 ? 7.184 -10.562 -3.998 1 98.69 72 ILE B N 1
ATOM 1687 C CA . ILE B 1 72 ? 8.406 -9.852 -4.348 1 98.69 72 ILE B CA 1
ATOM 1688 C C . ILE B 1 72 ? 9.008 -10.445 -5.621 1 98.69 72 ILE B C 1
ATOM 1690 O O . ILE B 1 72 ? 9.367 -9.719 -6.543 1 98.69 72 ILE B O 1
ATOM 1694 N N . ASN B 1 73 ? 9.117 -11.773 -5.641 1 97.94 73 ASN B N 1
ATOM 1695 C CA . ASN B 1 73 ? 9.641 -12.445 -6.82 1 97.94 73 ASN B CA 1
ATOM 1696 C C . ASN B 1 73 ? 8.82 -12.117 -8.07 1 97.94 73 ASN B C 1
ATOM 1698 O O . ASN B 1 73 ? 9.383 -11.812 -9.117 1 97.94 73 ASN B O 1
ATOM 1702 N N . ALA B 1 74 ? 7.555 -12.156 -7.926 1 97.56 74 ALA B N 1
ATOM 1703 C CA . ALA B 1 74 ? 6.652 -11.844 -9.031 1 97.56 74 ALA B CA 1
ATOM 1704 C C . ALA B 1 74 ? 6.824 -10.398 -9.484 1 97.56 74 ALA B C 1
ATOM 1706 O O . ALA B 1 74 ? 6.867 -10.117 -10.68 1 97.56 74 ALA B O 1
ATOM 1707 N N . ALA B 1 75 ? 6.934 -9.477 -8.555 1 98.31 75 ALA B N 1
ATOM 1708 C CA . ALA B 1 75 ? 7.094 -8.062 -8.875 1 98.31 75 ALA B CA 1
ATOM 1709 C C . ALA B 1 75 ? 8.383 -7.816 -9.656 1 98.31 75 ALA B C 1
ATOM 1711 O O . ALA B 1 75 ? 8.398 -7.031 -10.602 1 98.31 75 ALA B O 1
ATOM 1712 N N . LEU B 1 76 ? 9.422 -8.453 -9.227 1 97.94 76 LEU B N 1
ATOM 1713 C CA . LEU B 1 76 ? 10.703 -8.336 -9.914 1 97.94 76 LEU B CA 1
ATOM 1714 C C . LEU B 1 76 ? 10.625 -8.93 -11.312 1 97.94 76 LEU B C 1
ATOM 1716 O O . LEU B 1 76 ? 11.086 -8.32 -12.281 1 97.94 76 LEU B O 1
ATOM 1720 N N . LEU B 1 77 ? 10.039 -10.078 -11.43 1 95.88 77 LEU B N 1
ATOM 1721 C CA . LEU B 1 77 ? 9.922 -10.781 -12.711 1 95.88 77 LEU B CA 1
ATOM 1722 C C . LEU B 1 77 ? 9.109 -9.961 -13.703 1 95.88 77 LEU B C 1
ATOM 1724 O O . LEU B 1 77 ? 9.469 -9.875 -14.883 1 95.88 77 LEU B O 1
ATOM 1728 N N . ASN B 1 78 ? 8.102 -9.336 -13.219 1 96.75 78 ASN B N 1
ATOM 1729 C CA . ASN B 1 78 ? 7.191 -8.57 -14.078 1 96.75 78 ASN B CA 1
ATOM 1730 C C . ASN B 1 78 ? 7.707 -7.156 -14.32 1 96.75 78 ASN B C 1
ATOM 1732 O O . ASN B 1 78 ? 7.094 -6.387 -15.055 1 96.75 78 ASN B O 1
ATOM 1736 N N . GLY B 1 79 ? 8.789 -6.781 -13.695 1 97.31 79 GLY B N 1
ATOM 1737 C CA . GLY B 1 79 ? 9.375 -5.461 -13.875 1 97.31 79 GLY B CA 1
ATOM 1738 C C . GLY B 1 79 ? 8.539 -4.355 -13.258 1 97.31 79 GLY B C 1
ATOM 1739 O O . GLY B 1 79 ? 8.586 -3.209 -13.711 1 97.31 79 GLY B O 1
ATOM 1740 N N . GLU B 1 80 ? 7.723 -4.703 -12.258 1 98.06 80 GLU B N 1
ATOM 1741 C CA . GLU B 1 80 ? 6.844 -3.727 -11.625 1 98.06 80 GLU B CA 1
ATOM 1742 C C . GLU B 1 80 ? 7.605 -2.869 -10.617 1 98.06 80 GLU B C 1
ATOM 1744 O O . GLU B 1 80 ? 7.285 -1.695 -10.43 1 98.06 80 GLU B O 1
ATOM 1749 N N . LEU B 1 81 ? 8.508 -3.502 -9.93 1 98.69 81 LEU B N 1
ATOM 1750 C CA . LEU B 1 81 ? 9.336 -2.879 -8.898 1 98.69 81 LEU B CA 1
ATOM 1751 C C . LEU B 1 81 ? 10.781 -3.336 -9.016 1 98.69 81 LEU B C 1
ATOM 1753 O O . LEU B 1 81 ? 11.055 -4.508 -9.281 1 98.69 81 LEU B O 1
ATOM 1757 N N . THR B 1 82 ? 11.656 -2.414 -8.75 1 98.69 82 THR B N 1
ATOM 1758 C CA . THR B 1 82 ? 13.07 -2.754 -8.68 1 98.69 82 THR B CA 1
ATOM 1759 C C . THR B 1 82 ? 13.461 -3.166 -7.266 1 98.69 82 THR B C 1
ATOM 1761 O O . THR B 1 82 ? 12.703 -2.934 -6.316 1 98.69 82 THR B O 1
ATOM 1764 N N . GLU B 1 83 ? 14.633 -3.76 -7.207 1 98.69 83 GLU B N 1
ATOM 1765 C CA . GLU B 1 83 ? 15.18 -4.07 -5.891 1 98.69 83 GLU B CA 1
ATOM 1766 C C . GLU B 1 83 ? 15.25 -2.822 -5.016 1 98.69 83 GLU B C 1
ATOM 1768 O O . GLU B 1 83 ? 14.891 -2.861 -3.838 1 98.69 83 GLU B O 1
ATOM 1773 N N . THR B 1 84 ? 15.695 -1.761 -5.602 1 98.75 84 THR B N 1
ATOM 1774 C CA . THR B 1 84 ? 15.828 -0.511 -4.859 1 98.75 84 THR B CA 1
ATOM 1775 C C . THR B 1 84 ? 14.461 -0.034 -4.363 1 98.75 84 THR B C 1
ATOM 1777 O O . THR B 1 84 ? 14.328 0.373 -3.205 1 98.75 84 THR B O 1
ATOM 1780 N N . GLU B 1 85 ? 13.484 -0.113 -5.164 1 98.88 85 GLU B N 1
ATOM 1781 C CA . GLU B 1 85 ? 12.141 0.3 -4.766 1 98.88 85 GLU B CA 1
ATOM 1782 C C . GLU B 1 85 ? 11.594 -0.591 -3.652 1 98.88 85 GLU B C 1
ATOM 1784 O O . GLU B 1 85 ? 10.961 -0.105 -2.717 1 98.88 85 GLU B O 1
ATOM 1789 N N . LEU B 1 86 ? 11.859 -1.846 -3.74 1 98.94 86 LEU B N 1
ATOM 1790 C CA . LEU B 1 86 ? 11.414 -2.783 -2.717 1 98.94 86 LEU B CA 1
ATOM 1791 C C . LEU B 1 86 ? 12.094 -2.496 -1.382 1 98.94 86 LEU B C 1
ATOM 1793 O O . LEU B 1 86 ? 11.453 -2.562 -0.328 1 98.94 86 LEU B O 1
ATOM 1797 N N . LYS B 1 87 ? 13.336 -2.172 -1.391 1 98.94 87 LYS B N 1
ATOM 1798 C CA . LYS B 1 87 ? 14.055 -1.794 -0.176 1 98.94 87 LYS B CA 1
ATOM 1799 C C . LYS B 1 87 ? 13.508 -0.491 0.402 1 98.94 87 LYS B C 1
ATOM 1801 O O . LYS B 1 87 ? 13.375 -0.356 1.619 1 98.94 87 LYS B O 1
ATOM 1806 N N . GLU B 1 88 ? 13.211 0.401 -0.48 1 98.94 88 GLU B N 1
ATOM 1807 C CA . GLU B 1 88 ? 12.609 1.655 -0.032 1 98.94 88 GLU B CA 1
ATOM 1808 C C . GLU B 1 88 ? 11.234 1.424 0.577 1 98.94 88 GLU B C 1
ATOM 1810 O O . GLU B 1 88 ? 10.844 2.111 1.522 1 98.94 88 GLU B O 1
ATOM 1815 N N . MET B 1 89 ? 10.461 0.492 0.024 1 98.94 89 MET B N 1
ATOM 1816 C CA . MET B 1 89 ? 9.18 0.137 0.633 1 98.94 89 MET B CA 1
ATOM 1817 C C . MET B 1 89 ? 9.375 -0.361 2.061 1 98.94 89 MET B C 1
ATOM 1819 O O . MET B 1 89 ? 8.633 0.018 2.965 1 98.94 89 MET B O 1
ATOM 1823 N N . ALA B 1 90 ? 10.398 -1.194 2.254 1 98.94 90 ALA B N 1
ATOM 1824 C CA . ALA B 1 90 ? 10.664 -1.73 3.586 1 98.94 90 ALA B CA 1
ATOM 1825 C C . ALA B 1 90 ? 11 -0.613 4.57 1 98.94 90 ALA B C 1
ATOM 1827 O O . ALA B 1 90 ? 10.492 -0.591 5.691 1 98.94 90 ALA B O 1
ATOM 1828 N N . VAL B 1 91 ? 11.812 0.291 4.133 1 98.94 91 VAL B N 1
ATOM 1829 C CA . VAL B 1 91 ? 12.18 1.433 4.965 1 98.94 91 VAL B CA 1
ATOM 1830 C C . VAL B 1 91 ? 10.93 2.248 5.301 1 98.94 91 VAL B C 1
ATOM 1832 O O . VAL B 1 91 ? 10.695 2.578 6.465 1 98.94 91 VAL B O 1
ATOM 1835 N N . PHE B 1 92 ? 10.117 2.539 4.332 1 98.94 92 PHE B N 1
ATOM 1836 C CA . PHE B 1 92 ? 8.93 3.357 4.508 1 98.94 92 PHE B CA 1
ATOM 1837 C C . PHE B 1 92 ? 7.926 2.666 5.43 1 98.94 92 PHE B C 1
ATOM 1839 O O . PHE B 1 92 ? 7.43 3.27 6.383 1 98.94 92 PHE B O 1
ATOM 1846 N N . LEU B 1 93 ? 7.715 1.396 5.215 1 98.94 93 LEU B N 1
ATOM 1847 C CA . LEU B 1 93 ? 6.703 0.661 5.969 1 98.94 93 LEU B CA 1
ATOM 1848 C C . LEU B 1 93 ? 7.156 0.436 7.406 1 98.94 93 LEU B C 1
ATOM 1850 O O . LEU B 1 93 ? 6.328 0.277 8.305 1 98.94 93 LEU B O 1
ATOM 1854 N N . THR B 1 94 ? 8.484 0.401 7.707 1 98.88 94 THR B N 1
ATOM 1855 C CA . THR B 1 94 ? 9 0.342 9.07 1 98.88 94 THR B CA 1
ATOM 1856 C C . THR B 1 94 ? 8.43 1.479 9.914 1 98.88 94 THR B C 1
ATOM 1858 O O . THR B 1 94 ? 8.133 1.293 11.094 1 98.88 94 THR B O 1
ATOM 1861 N N . HIS B 1 95 ? 8.188 2.57 9.336 1 98.62 95 HIS B N 1
ATOM 1862 C CA . HIS B 1 95 ? 7.77 3.754 10.078 1 98.62 95 HIS B CA 1
ATOM 1863 C C . HIS B 1 95 ? 6.262 3.758 10.305 1 98.62 95 HIS B C 1
ATOM 1865 O O . HIS B 1 95 ? 5.75 4.539 11.109 1 98.62 95 HIS B O 1
ATOM 1871 N N . TYR B 1 96 ? 5.566 2.9 9.672 1 98.38 96 TYR B N 1
ATOM 1872 C CA . TYR B 1 96 ? 4.125 2.822 9.867 1 98.38 96 TYR B CA 1
ATOM 1873 C C . TYR B 1 96 ? 3.736 1.517 10.555 1 98.38 96 TYR B C 1
ATOM 1875 O O . TYR B 1 96 ? 2.734 1.458 11.273 1 98.38 96 TYR B O 1
ATOM 1883 N N . LEU B 1 97 ? 4.625 0.48 10.367 1 98.69 97 LEU B N 1
ATOM 1884 C CA . LEU B 1 97 ? 4.238 -0.841 10.852 1 98.69 97 LEU B CA 1
ATOM 1885 C C . LEU B 1 97 ? 5.223 -1.339 11.906 1 98.69 97 LEU B C 1
ATOM 1887 O O . LEU B 1 97 ? 4.988 -2.367 12.547 1 98.69 97 LEU B O 1
ATOM 1891 N N . GLY B 1 98 ? 6.348 -0.588 12.078 1 98.5 98 GLY B N 1
ATOM 1892 C CA . GLY B 1 98 ? 7.336 -0.942 13.086 1 98.5 98 GLY B CA 1
ATOM 1893 C C . GLY B 1 98 ? 8.477 -1.771 12.539 1 98.5 98 GLY B C 1
ATOM 1894 O O . GLY B 1 98 ? 8.359 -2.377 11.469 1 98.5 98 GLY B O 1
ATOM 1895 N N . PHE B 1 99 ? 9.547 -1.875 13.312 1 98.5 99 PHE B N 1
ATOM 1896 C CA . PHE B 1 99 ? 10.789 -2.506 12.898 1 98.5 99 PHE B CA 1
ATOM 1897 C C . PHE B 1 99 ? 10.594 -4.004 12.688 1 98.5 99 PHE B C 1
ATOM 1899 O O . PHE B 1 99 ? 11.133 -4.574 11.734 1 98.5 99 PHE B O 1
ATOM 1906 N N . PRO B 1 100 ? 9.797 -4.637 13.5 1 98.62 100 PRO B N 1
ATOM 1907 C CA . PRO B 1 100 ? 9.695 -6.086 13.297 1 98.62 100 PRO B CA 1
ATOM 1908 C C . PRO B 1 100 ? 9.117 -6.449 11.93 1 98.62 100 PRO B C 1
ATOM 1910 O O . PRO B 1 100 ? 9.68 -7.297 11.227 1 98.62 100 PRO B O 1
ATOM 1913 N N . LEU B 1 101 ? 8.086 -5.77 11.492 1 98.75 101 LEU B N 1
ATOM 1914 C CA . LEU B 1 101 ? 7.438 -6.094 10.227 1 98.75 101 LEU B CA 1
ATOM 1915 C C . LEU B 1 101 ? 8.227 -5.531 9.055 1 98.75 101 LEU B C 1
ATOM 1917 O O . LEU B 1 101 ? 8.383 -6.203 8.023 1 98.75 101 LEU B O 1
ATOM 1921 N N . GLY B 1 102 ? 8.758 -4.301 9.18 1 98.81 102 GLY B N 1
ATOM 1922 C CA . GLY B 1 102 ? 9.57 -3.715 8.133 1 98.81 102 GLY B CA 1
ATOM 1923 C C . GLY B 1 102 ? 10.859 -4.48 7.871 1 98.81 102 GLY B C 1
ATOM 1924 O O . GLY B 1 102 ? 11.242 -4.688 6.719 1 98.81 102 GLY B O 1
ATOM 1925 N N . SER B 1 103 ? 11.453 -4.914 8.984 1 98.62 103 SER B N 1
ATOM 1926 C CA . SER B 1 103 ? 12.688 -5.688 8.836 1 98.62 103 SER B CA 1
ATOM 1927 C C . SER B 1 103 ? 12.414 -7.043 8.195 1 98.62 103 SER B C 1
ATOM 1929 O O . SER B 1 103 ? 13.242 -7.559 7.445 1 98.62 103 SER B O 1
ATOM 1931 N N . ALA B 1 104 ? 11.305 -7.613 8.523 1 98.69 104 ALA B N 1
ATOM 1932 C CA . ALA B 1 104 ? 10.938 -8.875 7.902 1 98.69 104 ALA B CA 1
ATOM 1933 C C . ALA B 1 104 ? 10.766 -8.719 6.395 1 98.69 104 ALA B C 1
ATOM 1935 O O . ALA B 1 104 ? 11.211 -9.562 5.621 1 98.69 104 ALA B O 1
ATOM 1936 N N . LEU B 1 105 ? 10.117 -7.668 5.98 1 98.88 105 LEU B N 1
ATOM 1937 C CA . LEU B 1 105 ? 9.984 -7.398 4.551 1 98.88 105 LEU B CA 1
ATOM 1938 C C . LEU B 1 105 ? 11.359 -7.199 3.914 1 98.88 105 LEU B C 1
ATOM 1940 O O . LEU B 1 105 ? 11.633 -7.746 2.846 1 98.88 105 LEU B O 1
ATOM 1944 N N . ASN B 1 106 ? 12.188 -6.395 4.613 1 98.88 106 ASN B N 1
ATOM 1945 C CA . ASN B 1 106 ? 13.539 -6.18 4.117 1 98.88 106 ASN B CA 1
ATOM 1946 C C . ASN B 1 106 ? 14.297 -7.496 3.949 1 98.88 106 ASN B C 1
ATOM 1948 O O . ASN B 1 106 ? 14.961 -7.711 2.936 1 98.88 106 ASN B O 1
ATOM 1952 N N . GLY B 1 107 ? 14.172 -8.336 4.938 1 98.81 107 GLY B N 1
ATOM 1953 C CA . GLY B 1 107 ? 14.797 -9.648 4.852 1 98.81 107 GLY B CA 1
ATOM 1954 C C . GLY B 1 107 ? 14.25 -10.492 3.717 1 98.81 107 GLY B C 1
ATOM 1955 O O . GLY B 1 107 ? 15 -11.219 3.057 1 98.81 107 GLY B O 1
ATOM 1956 N N . ALA B 1 108 ? 12.992 -10.43 3.484 1 98.81 108 ALA B N 1
ATOM 1957 C CA . ALA B 1 108 ? 12.375 -11.156 2.381 1 98.81 108 ALA B CA 1
ATOM 1958 C C . ALA B 1 108 ? 12.906 -10.672 1.035 1 98.81 108 ALA B C 1
ATOM 1960 O O . ALA B 1 108 ? 13.18 -11.477 0.142 1 98.81 108 ALA B O 1
ATOM 1961 N N . VAL B 1 109 ? 13.031 -9.359 0.875 1 98.88 109 VAL B N 1
ATOM 1962 C CA . VAL B 1 109 ? 13.602 -8.805 -0.347 1 98.88 109 VAL B CA 1
ATOM 1963 C C . VAL B 1 109 ? 15.008 -9.352 -0.557 1 98.88 109 VAL B C 1
ATOM 1965 O O . VAL B 1 109 ? 15.344 -9.82 -1.646 1 98.88 109 VAL B O 1
ATOM 1968 N N . ASP B 1 110 ? 15.797 -9.32 0.525 1 98.81 110 ASP B N 1
ATOM 1969 C CA . ASP B 1 110 ? 17.172 -9.805 0.448 1 98.81 110 ASP B CA 1
ATOM 1970 C C . ASP B 1 110 ? 17.219 -11.273 0.012 1 98.81 110 ASP B C 1
ATOM 1972 O O . ASP B 1 110 ? 18.016 -11.648 -0.85 1 98.81 110 ASP B O 1
ATOM 1976 N N . ALA B 1 111 ? 16.391 -12.039 0.595 1 98.5 111 ALA B N 1
ATOM 1977 C CA . ALA B 1 111 ? 16.375 -13.469 0.308 1 98.5 111 ALA B CA 1
ATOM 1978 C C . ALA B 1 111 ? 16.016 -13.734 -1.151 1 98.5 111 ALA B C 1
ATOM 1980 O O . ALA B 1 111 ? 16.656 -14.547 -1.82 1 98.5 111 ALA B O 1
ATOM 1981 N N . VAL B 1 112 ? 15 -13.062 -1.692 1 98.25 112 VAL B N 1
ATOM 1982 C CA . VAL B 1 112 ? 14.547 -13.266 -3.062 1 98.25 112 VAL B CA 1
ATOM 1983 C C . VAL B 1 112 ? 15.617 -12.789 -4.043 1 98.25 112 VAL B C 1
ATOM 1985 O O . VAL B 1 112 ? 15.914 -13.477 -5.023 1 98.25 112 VAL B O 1
ATOM 1988 N N . VAL B 1 113 ? 16.219 -11.648 -3.768 1 98.06 113 VAL B N 1
ATOM 1989 C CA . VAL B 1 113 ? 17.234 -11.078 -4.641 1 98.06 113 VAL B CA 1
ATOM 1990 C C . VAL B 1 113 ? 18.453 -12.008 -4.676 1 98.06 113 VAL B C 1
ATOM 1992 O O . VAL B 1 113 ? 19.031 -12.25 -5.742 1 98.06 113 VAL B O 1
ATOM 1995 N N . ALA B 1 114 ? 18.844 -12.453 -3.486 1 97.56 114 ALA B N 1
ATOM 1996 C CA . ALA B 1 114 ? 19.969 -13.375 -3.41 1 97.56 114 ALA B CA 1
ATOM 1997 C C . ALA B 1 114 ? 19.703 -14.633 -4.227 1 97.56 114 ALA B C 1
ATOM 1999 O O . ALA B 1 114 ? 20.594 -15.109 -4.945 1 97.56 114 ALA B O 1
ATOM 2000 N N . LYS B 1 115 ? 18.547 -15.18 -4.094 1 96.06 115 LYS B N 1
ATOM 2001 C CA . LYS B 1 115 ? 18.172 -16.375 -4.844 1 96.06 115 LYS B CA 1
ATOM 2002 C C . LYS B 1 115 ? 18.219 -16.109 -6.348 1 96.06 115 LYS B C 1
ATOM 2004 O O . LYS B 1 115 ? 18.719 -16.938 -7.113 1 96.06 115 LYS B O 1
ATOM 2009 N N . ARG B 1 116 ? 17.719 -15.008 -6.758 1 95.5 116 ARG B N 1
ATOM 2010 C CA . ARG B 1 116 ? 17.719 -14.656 -8.172 1 95.5 116 ARG B CA 1
ATOM 2011 C C . ARG B 1 116 ? 19.141 -14.461 -8.695 1 95.5 116 ARG B C 1
ATOM 2013 O O . ARG B 1 116 ? 19.438 -14.859 -9.82 1 95.5 116 ARG B O 1
ATOM 2020 N N . ARG B 1 117 ? 19.953 -13.805 -7.914 1 95.38 117 ARG B N 1
ATOM 2021 C CA . ARG B 1 117 ? 21.344 -13.586 -8.312 1 95.38 117 ARG B CA 1
ATOM 2022 C C . ARG B 1 117 ? 22.078 -14.914 -8.461 1 95.38 117 ARG B C 1
ATOM 2024 O O . ARG B 1 117 ? 22.875 -15.086 -9.383 1 95.38 117 ARG B O 1
ATOM 2031 N N . LYS B 1 118 ? 21.859 -15.805 -7.527 1 94.69 118 LYS B N 1
ATOM 2032 C CA . LYS B 1 118 ? 22.484 -17.125 -7.594 1 94.69 118 LYS B CA 1
ATOM 2033 C C . LYS B 1 118 ? 22.047 -17.875 -8.852 1 94.69 118 LYS B C 1
ATOM 2035 O O . LYS B 1 118 ? 22.875 -18.516 -9.508 1 94.69 118 LYS B O 1
ATOM 2040 N N . ALA B 1 119 ? 20.797 -17.797 -9.188 1 92.75 119 ALA B N 1
ATOM 2041 C CA . ALA B 1 119 ? 20.281 -18.453 -10.391 1 92.75 119 ALA B CA 1
ATOM 2042 C C . ALA B 1 119 ? 20.906 -17.844 -11.648 1 92.75 119 ALA B C 1
ATOM 2044 O O . ALA B 1 119 ? 21.25 -18.578 -12.578 1 92.75 119 ALA B O 1
ATOM 2045 N N . ALA B 1 120 ? 21.047 -16.594 -11.594 1 90.31 120 ALA B N 1
ATOM 2046 C CA . ALA B 1 120 ? 21.625 -15.898 -12.734 1 90.31 120 ALA B CA 1
ATOM 2047 C C . ALA B 1 120 ? 23.094 -16.266 -12.914 1 90.31 120 ALA B C 1
ATOM 2049 O O . ALA B 1 120 ? 23.578 -16.422 -14.039 1 90.31 120 ALA B O 1
ATOM 2050 N N . ALA B 1 121 ? 23.75 -16.391 -11.859 1 90.69 121 ALA B N 1
ATOM 2051 C CA . ALA B 1 121 ? 25.172 -16.719 -11.891 1 90.69 121 ALA B CA 1
ATOM 2052 C C . ALA B 1 121 ? 25.391 -18.109 -12.484 1 90.69 121 ALA B C 1
ATOM 2054 O O . ALA B 1 121 ? 26.438 -18.375 -13.094 1 90.69 121 ALA B O 1
ATOM 2055 N N . LYS B 1 122 ? 24.453 -18.953 -12.297 1 91.75 122 LYS B N 1
ATOM 2056 C CA . LYS B 1 122 ? 24.547 -20.312 -12.82 1 91.75 122 LYS B CA 1
ATOM 2057 C C . LYS B 1 122 ? 23.938 -20.406 -14.211 1 91.75 122 LYS B C 1
ATOM 2059 O O . LYS B 1 122 ? 23.781 -21.5 -14.758 1 91.75 122 LYS B O 1
ATOM 2064 N N . ASN B 1 123 ? 23.547 -19.203 -14.773 1 89.06 123 ASN B N 1
ATOM 2065 C CA . ASN B 1 123 ? 22.859 -19.109 -16.062 1 89.06 123 ASN B CA 1
ATOM 2066 C C . ASN B 1 123 ? 21.562 -19.906 -16.062 1 89.06 123 ASN B C 1
ATOM 2068 O O . ASN B 1 123 ? 21.203 -20.5 -17.078 1 89.06 123 ASN B O 1
ATOM 2072 N N . ALA B 1 124 ? 21.141 -19.984 -14.805 1 84.75 124 ALA B N 1
ATOM 2073 C CA . ALA B 1 124 ? 19.859 -20.672 -14.68 1 84.75 124 ALA B CA 1
ATOM 2074 C C . ALA B 1 124 ? 18.703 -19.672 -14.773 1 84.75 124 ALA B C 1
ATOM 2076 O O . ALA B 1 124 ? 18.859 -18.5 -14.414 1 84.75 124 ALA B O 1
ATOM 2077 N N . GLY B 1 125 ? 17.734 -19.938 -15.484 1 80.94 125 GLY B N 1
ATOM 2078 C CA . GLY B 1 125 ? 16.547 -19.094 -15.523 1 80.94 125 GLY B CA 1
ATOM 2079 C C . GLY B 1 125 ? 15.68 -19.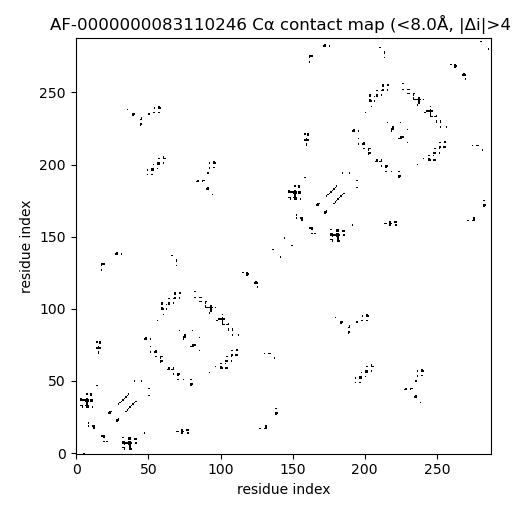219 -14.289 1 80.94 125 GLY B C 1
ATOM 2080 O O . GLY B 1 125 ? 16.141 -19.688 -13.25 1 80.94 125 GLY B O 1
ATOM 2081 N N . GLU B 1 126 ? 14.586 -18.688 -14.336 1 80.25 126 GLU B N 1
ATOM 2082 C CA . GLU B 1 126 ? 13.602 -18.766 -13.258 1 80.25 126 GLU B CA 1
ATOM 2083 C C . GLU B 1 126 ? 13.219 -20.219 -12.977 1 80.25 126 GLU B C 1
ATOM 2085 O O . GLU B 1 126 ? 13.047 -21.016 -13.906 1 80.25 126 GLU B O 1
ATOM 2090 N N . ASP B 1 127 ? 13.234 -20.547 -11.68 1 86.94 127 ASP B N 1
ATOM 2091 C CA . ASP B 1 127 ? 12.734 -21.859 -11.312 1 86.94 127 ASP B CA 1
ATOM 2092 C C . ASP B 1 127 ? 11.211 -21.891 -11.297 1 86.94 127 ASP B C 1
ATOM 2094 O O . ASP B 1 127 ? 10.594 -21.75 -10.234 1 86.94 127 ASP B O 1
ATOM 2098 N N . LYS B 1 128 ? 10.68 -22.141 -12.406 1 87.44 128 LYS B N 1
ATOM 2099 C CA . LYS B 1 128 ? 9.234 -22.078 -12.594 1 87.44 128 LYS B CA 1
ATOM 2100 C C . LYS B 1 128 ? 8.523 -23.109 -11.719 1 87.44 128 LYS B C 1
ATOM 2102 O O . LYS B 1 128 ? 7.461 -22.828 -11.156 1 87.44 128 LYS B O 1
ATOM 2107 N N . LYS B 1 129 ? 9.102 -24.266 -11.68 1 89.38 129 LYS B N 1
ATOM 2108 C CA . LYS B 1 129 ? 8.508 -25.344 -10.883 1 89.38 129 LYS B CA 1
ATOM 2109 C C . LYS B 1 129 ? 8.453 -24.969 -9.406 1 89.38 129 LYS B C 1
ATOM 2111 O O . LYS B 1 129 ? 7.43 -25.156 -8.75 1 89.38 129 LYS B O 1
ATOM 2116 N N . ALA B 1 130 ? 9.562 -24.516 -8.914 1 90.06 130 ALA B N 1
ATOM 2117 C CA . ALA B 1 130 ? 9.617 -24.109 -7.512 1 90.06 130 ALA B CA 1
ATOM 2118 C C . ALA B 1 130 ? 8.641 -22.969 -7.234 1 90.06 130 ALA B C 1
ATOM 2120 O O . ALA B 1 130 ? 8.016 -22.922 -6.172 1 90.06 130 ALA B O 1
ATOM 2121 N N . ASN B 1 131 ? 8.492 -22.094 -8.188 1 91.06 131 ASN B N 1
ATOM 2122 C CA . ASN B 1 131 ? 7.562 -20.969 -8.055 1 91.06 131 ASN B CA 1
ATOM 2123 C C . ASN B 1 131 ? 6.117 -21.453 -7.965 1 91.06 131 ASN B C 1
ATOM 2125 O O . ASN B 1 131 ? 5.363 -21.016 -7.098 1 91.06 131 ASN B O 1
ATOM 2129 N N . VAL B 1 132 ? 5.809 -22.344 -8.781 1 90.56 132 VAL B N 1
ATOM 2130 C CA . VAL B 1 132 ? 4.461 -22.906 -8.805 1 90.56 132 VAL B CA 1
ATOM 2131 C C . VAL B 1 132 ? 4.18 -23.641 -7.496 1 90.56 132 VAL B C 1
ATOM 2133 O O . VAL B 1 132 ? 3.119 -23.453 -6.895 1 90.56 132 VAL B O 1
ATOM 2136 N N . GLU B 1 133 ? 5.109 -24.406 -7.039 1 89.31 133 GLU B N 1
ATOM 2137 C CA . GLU B 1 133 ? 4.949 -25.172 -5.812 1 89.31 133 GLU B CA 1
ATOM 2138 C C . GLU B 1 133 ? 4.754 -24.266 -4.605 1 89.31 133 GLU B C 1
ATOM 2140 O O . GLU B 1 133 ? 3.928 -24.547 -3.732 1 89.31 133 GLU B O 1
ATOM 2145 N N . ALA B 1 134 ? 5.508 -23.25 -4.598 1 88.88 134 ALA B N 1
ATOM 2146 C CA . ALA B 1 134 ? 5.387 -22.297 -3.496 1 88.88 134 ALA B CA 1
ATOM 2147 C C . ALA B 1 134 ? 4.008 -21.641 -3.486 1 88.88 134 ALA B C 1
ATOM 2149 O O . ALA B 1 134 ? 3.381 -21.516 -2.432 1 88.88 134 ALA B O 1
ATOM 2150 N N . ALA B 1 135 ? 3.531 -21.281 -4.609 1 88.25 135 ALA B N 1
ATOM 2151 C CA . ALA B 1 135 ? 2.217 -20.656 -4.727 1 88.25 135 ALA B CA 1
ATOM 2152 C C . ALA B 1 135 ? 1.107 -21.641 -4.367 1 88.25 135 ALA B C 1
ATOM 2154 O O . ALA B 1 135 ? 0.148 -21.281 -3.68 1 88.25 135 ALA B O 1
ATOM 2155 N N . LEU B 1 136 ? 1.271 -22.859 -4.77 1 86.38 136 LEU B N 1
ATOM 2156 C CA . LEU B 1 136 ? 0.28 -23.891 -4.473 1 86.38 136 LEU B CA 1
ATOM 2157 C C . LEU B 1 136 ? 0.216 -24.156 -2.973 1 86.38 136 LEU B C 1
ATOM 2159 O O . LEU B 1 136 ? -0.867 -24.359 -2.42 1 86.38 136 LEU B O 1
ATOM 2163 N N . LYS B 1 137 ? 1.325 -24.188 -2.373 1 84.5 137 LYS B N 1
ATOM 2164 C CA . LYS B 1 137 ? 1.388 -24.406 -0.931 1 84.5 137 LYS B CA 1
ATOM 2165 C C . LYS B 1 137 ? 0.66 -23.297 -0.175 1 84.5 137 LYS B C 1
ATOM 2167 O O . LYS B 1 137 ? 0.024 -23.547 0.85 1 84.5 137 LYS B O 1
ATOM 2172 N N . MET B 1 138 ? 0.683 -22.156 -0.713 1 82.56 138 MET B N 1
ATOM 2173 C CA . MET B 1 138 ? 0.027 -21.016 -0.083 1 82.56 138 MET B CA 1
ATOM 2174 C C . MET B 1 138 ? -1.488 -21.109 -0.221 1 82.56 138 MET B C 1
ATOM 2176 O O . MET B 1 138 ? -2.225 -20.766 0.703 1 82.56 138 MET B O 1
ATOM 2180 N N . HIS B 1 139 ? -1.852 -21.562 -1.29 1 80.38 139 HIS B N 1
ATOM 2181 C CA . HIS B 1 139 ? -3.281 -21.578 -1.578 1 80.38 139 HIS B CA 1
ATOM 2182 C C . HIS B 1 139 ? -3.922 -22.875 -1.11 1 80.38 139 HIS B C 1
ATOM 2184 O O . HIS B 1 139 ? -5.148 -22.969 -1.014 1 80.38 139 HIS B O 1
ATOM 2190 N N . SER B 1 140 ? -2.869 -23.875 -0.905 1 73.75 140 SER B N 1
ATOM 2191 C CA . SER B 1 140 ? -3.393 -25.172 -0.49 1 73.75 140 SER B CA 1
ATOM 2192 C C . SER B 1 140 ? -3.295 -25.359 1.022 1 73.75 140 SER B C 1
ATOM 2194 O O . SER B 1 140 ? -2.43 -24.75 1.668 1 73.75 140 SER B O 1
ATOM 2196 N N . GLY B 1 141 ? -4.254 -25.219 1.903 1 61.59 141 GLY B N 1
ATOM 2197 C CA . GLY B 1 141 ? -4.277 -25.484 3.332 1 61.59 141 GLY B CA 1
ATOM 2198 C C . GLY B 1 141 ? -3.23 -26.484 3.77 1 61.59 141 GLY B C 1
ATOM 2199 O O . GLY B 1 141 ? -3.354 -27.094 4.832 1 61.59 141 GLY B O 1
ATOM 2200 N N . GLY B 1 142 ? -1.905 -26.344 3.293 1 54.53 142 GLY B N 1
ATOM 2201 C CA . GLY B 1 142 ? -0.764 -27.141 3.715 1 54.53 142 GLY B CA 1
ATOM 2202 C C . GLY B 1 142 ? -0.958 -28.625 3.488 1 54.53 142 GLY B C 1
ATOM 2203 O O . GLY B 1 142 ? 0.014 -29.375 3.424 1 54.53 142 GLY B O 1
ATOM 2204 N N . ASP B 1 143 ? -1.967 -29.281 3.811 1 45.44 143 ASP B N 1
ATOM 2205 C CA . ASP B 1 143 ? -1.972 -30.719 4.098 1 45.44 143 ASP B CA 1
ATOM 2206 C C . ASP B 1 143 ? -1.913 -31.531 2.812 1 45.44 143 ASP B C 1
ATOM 2208 O O . ASP B 1 143 ? -2.062 -32.75 2.842 1 45.44 143 ASP B O 1
ATOM 2212 N N . ARG B 1 144 ? -1.315 -31.156 1.74 1 37.91 144 ARG B N 1
ATOM 2213 C CA . ARG B 1 144 ? -1.312 -32.312 0.843 1 37.91 144 ARG B CA 1
ATOM 2214 C C . ARG B 1 144 ? -0.029 -33.125 0.995 1 37.91 144 ARG B C 1
ATOM 2216 O O . ARG B 1 144 ? 1.04 -32.562 1.242 1 37.91 144 ARG B O 1
#

Nearest PDB structures (foldseek):
  2af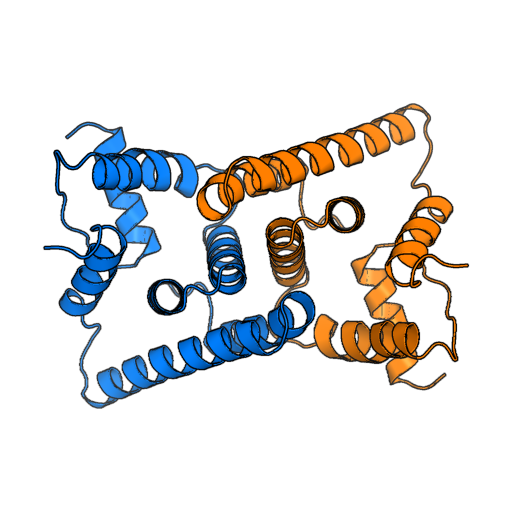7-assembly1_A  TM=8.134E-01  e=1.620E-03  Methanothermobacter thermautotrophicus
  2af7-assembly1_F  TM=8.626E-01  e=3.044E-03  Methanothermobacter thermautotrophicus
  3d7i-assembly1_B  TM=7.688E-01  e=4.181E-02  Methanocaldococcus jannaschii
  2x3m-assembly1_A  TM=3.924E-01  e=3.294E+00  Pyrobaculum spherical virus
  2af7-assembly1_A  TM=8.133E-01  e=1.602E-03  Methanothermobacter thermautotrophicus

pLDDT: mean 94.19, std 9.03, range [37.91, 98.94]